Protein AF-A0A7S3L8F3-F1 (afdb_monomer)

Organism: NCBI:txid265554

Radius of gyration: 17.55 Å; Cα contacts (8 Å, |Δi|>4): 399; chains: 1; bounding box: 51×34×50 Å

pLDDT: mean 82.33, std 18.47, range [31.69, 98.62]

Nearest PDB structures (foldseek):
  6oi4-assembly2_B  TM=3.525E-01  e=1.839E+00  Homo sapiens
  2z59-assembly1_A  TM=3.439E-01  e=2.393E+00  Mus musculus
  6oi4-assembly1_A  TM=3.283E-01  e=1.939E+00  Homo sapiens

Sequence (181 aa):
VKLGSIHVLDQKQSSDDESSTKTTALLYWLEGRPQEGGRNVLCRYNSDATTTTNQQDVSPTDVNVRTRVHEYGGGAVTLSPNSAPLIVNFATQQLCRLVPNKEDDDGDAQTSSLMSCEPITADDNRFRFADGVLDEKTGTLYCVREDHLHPEPKHVVNEIVAVDTQTGDMTVVATGNDFYA

Mean predicted aligned error: 8.48 Å

Structure (mmCIF, N/CA/C/O backbone):
data_AF-A0A7S3L8F3-F1
#
_entry.id   AF-A0A7S3L8F3-F1
#
loop_
_atom_site.group_PDB
_atom_site.id
_atom_site.type_symbol
_atom_site.label_atom_id
_atom_site.label_alt_id
_atom_site.label_comp_id
_atom_site.label_asym_id
_atom_site.label_entity_id
_atom_site.label_seq_id
_atom_site.pdbx_PDB_ins_code
_atom_site.Cartn_x
_atom_site.Cartn_y
_atom_site.Cartn_z
_atom_site.occupancy
_atom_site.B_iso_or_equiv
_atom_site.auth_seq_id
_atom_site.auth_comp_id
_atom_site.auth_asym_id
_atom_site.auth_atom_id
_atom_site.pdbx_PDB_model_num
ATOM 1 N N . VAL A 1 1 ? -1.144 20.240 -4.804 1.00 34.50 1 VAL A N 1
ATOM 2 C CA . VAL A 1 1 ? -1.013 19.516 -3.518 1.00 34.50 1 VAL A CA 1
ATOM 3 C C . VAL A 1 1 ? -2.356 18.865 -3.242 1.00 34.50 1 VAL A C 1
ATOM 5 O O . VAL A 1 1 ? -3.307 19.588 -2.974 1.00 34.50 1 VAL A O 1
ATOM 8 N N . LYS A 1 2 ? -2.491 17.550 -3.456 1.00 31.69 2 LYS A N 1
ATOM 9 C CA . LYS A 1 2 ? -3.744 16.835 -3.176 1.00 31.69 2 LYS A CA 1
ATOM 10 C C . LYS A 1 2 ? -3.845 16.745 -1.648 1.00 31.69 2 LYS A C 1
ATOM 12 O O . LYS A 1 2 ? -3.077 16.022 -1.023 1.00 31.69 2 LYS A O 1
ATOM 17 N N . LEU A 1 3 ? -4.667 17.616 -1.064 1.00 33.56 3 LEU A N 1
ATOM 18 C CA . LEU A 1 3 ? -5.012 17.595 0.358 1.00 33.56 3 LEU A CA 1
ATOM 19 C C . LEU A 1 3 ? -5.671 16.240 0.665 1.00 33.56 3 LEU A C 1
ATOM 21 O O . LEU A 1 3 ? -6.337 15.689 -0.210 1.00 33.56 3 LEU A O 1
ATOM 25 N N . GLY A 1 4 ? -5.390 15.698 1.851 1.00 49.03 4 GLY A N 1
ATOM 26 C CA . GLY A 1 4 ? -5.571 14.294 2.229 1.00 49.03 4 GLY A CA 1
ATOM 27 C C . GLY A 1 4 ? -6.868 13.628 1.761 1.00 49.03 4 GLY A C 1
ATOM 28 O O . GLY A 1 4 ? -7.930 14.240 1.684 1.00 49.03 4 GLY A O 1
ATOM 29 N N . SER A 1 5 ? -6.776 12.335 1.451 1.00 60.88 5 SER A N 1
ATOM 30 C CA . SER A 1 5 ? -7.948 11.503 1.189 1.00 60.88 5 SER A CA 1
ATOM 31 C C . SER A 1 5 ? -8.656 11.188 2.504 1.00 60.88 5 SER A C 1
ATOM 33 O O . SER A 1 5 ? -8.023 10.661 3.419 1.00 60.88 5 SER A O 1
ATOM 35 N N . ILE A 1 6 ? -9.948 11.494 2.575 1.00 72.00 6 ILE A N 1
ATOM 36 C CA . ILE A 1 6 ? -10.843 11.102 3.665 1.00 72.00 6 ILE A CA 1
ATOM 37 C C . ILE A 1 6 ? -11.612 9.864 3.202 1.00 72.00 6 ILE A C 1
ATOM 39 O O . ILE A 1 6 ? -12.194 9.875 2.118 1.00 72.00 6 ILE A O 1
ATOM 43 N N . HIS A 1 7 ? -11.626 8.819 4.023 1.00 72.62 7 HIS A N 1
ATOM 44 C CA . HIS A 1 7 ? -12.303 7.555 3.743 1.00 72.62 7 HIS A CA 1
ATOM 45 C C . HIS A 1 7 ? -13.280 7.231 4.866 1.00 72.62 7 HIS A C 1
ATOM 47 O O . HIS A 1 7 ? -12.897 7.224 6.034 1.00 72.62 7 HIS A O 1
ATOM 53 N N . VAL A 1 8 ? -14.533 6.952 4.515 1.00 73.12 8 VAL A N 1
ATOM 54 C CA . VAL A 1 8 ? -15.581 6.548 5.460 1.00 73.12 8 VAL A CA 1
ATOM 55 C C . VAL A 1 8 ? -15.848 5.061 5.259 1.00 73.12 8 VAL A C 1
ATOM 57 O O . VAL A 1 8 ? -16.177 4.645 4.149 1.00 73.12 8 VAL A O 1
ATOM 60 N N . LEU A 1 9 ? -15.715 4.272 6.322 1.00 69.88 9 LEU A N 1
ATOM 61 C CA . LEU A 1 9 ? -16.080 2.859 6.355 1.00 69.88 9 LEU A CA 1
ATOM 62 C C . LEU A 1 9 ? -17.298 2.681 7.263 1.00 69.88 9 LEU A C 1
ATOM 64 O O . LEU A 1 9 ? -17.297 3.123 8.413 1.00 69.88 9 LEU A O 1
ATOM 68 N N . ASP A 1 10 ? -18.324 2.018 6.742 1.00 63.53 10 ASP A N 1
ATOM 69 C CA . ASP A 1 10 ? -19.495 1.599 7.509 1.00 63.53 10 ASP A CA 1
ATOM 70 C C . ASP A 1 10 ? -19.287 0.144 7.948 1.00 63.53 10 ASP A C 1
ATOM 72 O O . ASP A 1 10 ? -19.190 -0.754 7.105 1.00 63.53 10 ASP A O 1
ATOM 76 N N . GLN A 1 11 ? -19.167 -0.085 9.258 1.00 55.00 11 GLN A N 1
ATOM 77 C CA . GLN A 1 11 ? -19.171 -1.427 9.827 1.00 55.00 11 GLN A CA 1
ATOM 78 C C . GLN A 1 11 ? -20.554 -1.732 10.405 1.00 55.00 11 GLN A C 1
ATOM 80 O O . GLN A 1 11 ? -21.009 -1.106 11.365 1.00 55.00 11 GLN A O 1
ATOM 85 N N . LYS A 1 12 ? -21.210 -2.758 9.854 1.00 48.66 12 LYS A N 1
ATOM 86 C CA . LYS A 1 12 ? -22.416 -3.336 10.453 1.00 48.66 12 LYS A CA 1
ATOM 87 C C . LYS A 1 12 ? -22.010 -4.357 11.509 1.00 48.66 12 LYS A C 1
ATOM 89 O O . LYS A 1 12 ? -21.585 -5.454 11.161 1.00 48.66 12 LYS A O 1
ATOM 94 N N . GLN A 1 13 ? -22.195 -4.029 12.782 1.00 47.97 13 GLN A N 1
ATOM 95 C CA . GLN A 1 13 ? -22.243 -5.039 13.838 1.00 47.97 13 GLN A CA 1
ATOM 96 C C . GLN A 1 13 ? -23.691 -5.525 13.991 1.00 47.97 13 GLN A C 1
ATOM 98 O O . GLN A 1 13 ? -24.601 -4.716 14.172 1.00 47.97 13 GLN A O 1
ATOM 103 N N . SER A 1 14 ? -23.930 -6.838 13.894 1.00 41.59 14 SER A N 1
ATOM 104 C CA . SER A 1 14 ? -25.222 -7.410 14.287 1.00 41.59 14 SER A CA 1
ATOM 105 C C . SER A 1 14 ? -25.221 -7.640 15.796 1.00 41.59 14 SER A C 1
ATOM 107 O O . SER A 1 14 ? -24.448 -8.461 16.287 1.00 41.59 14 SER A O 1
ATOM 109 N N . SER A 1 15 ? -26.076 -6.933 16.529 1.00 45.53 15 SER A N 1
ATOM 110 C CA . SER A 1 15 ? -26.440 -7.309 17.895 1.00 45.53 15 SER A CA 1
ATOM 111 C C . SER A 1 15 ? -27.571 -8.339 17.868 1.00 45.53 15 SER A C 1
ATOM 113 O O . SER A 1 15 ? -28.463 -8.233 17.030 1.00 45.53 15 SER A O 1
ATOM 115 N N . ASP A 1 16 ? -27.589 -9.266 18.831 1.00 48.78 16 ASP A N 1
ATOM 116 C CA . ASP A 1 16 ? -28.680 -10.241 19.050 1.00 48.78 16 ASP A CA 1
ATOM 117 C C . ASP A 1 16 ? -30.021 -9.591 19.477 1.00 48.78 16 ASP A C 1
ATOM 119 O O . ASP A 1 16 ? -31.001 -10.283 19.747 1.00 48.78 16 ASP A O 1
ATOM 123 N N . ASP A 1 17 ? -30.077 -8.258 19.539 1.00 50.97 17 ASP A N 1
ATOM 124 C CA . ASP A 1 17 ? -31.264 -7.464 19.853 1.00 50.97 17 ASP A CA 1
ATOM 125 C C . ASP A 1 17 ? -31.810 -6.816 18.567 1.00 50.97 17 ASP A C 1
ATOM 127 O O . ASP A 1 17 ? -31.212 -5.896 18.000 1.00 50.97 17 ASP A O 1
ATOM 131 N N . GLU A 1 18 ? -32.942 -7.329 18.079 1.00 49.53 18 GLU A N 1
ATOM 132 C CA . GLU A 1 18 ? -33.535 -7.072 16.753 1.00 49.53 18 GLU A CA 1
ATOM 133 C C . GLU A 1 18 ? -34.091 -5.637 16.556 1.00 49.53 18 GLU A C 1
ATOM 135 O O . GLU A 1 18 ? -34.752 -5.355 15.557 1.00 49.53 18 GLU A O 1
ATOM 140 N N . SER A 1 19 ? -33.823 -4.698 17.475 1.00 49.25 19 SER A N 1
ATOM 141 C CA . SER A 1 19 ? -34.380 -3.332 17.454 1.00 49.25 19 SER A CA 1
ATOM 142 C C . SER A 1 19 ? -33.353 -2.191 17.320 1.00 49.25 19 SER A C 1
ATOM 144 O O . SER A 1 19 ? -33.755 -1.025 17.316 1.00 49.25 19 SER A O 1
ATOM 146 N N . SER A 1 20 ? -32.049 -2.453 17.188 1.00 44.44 20 SER A N 1
ATOM 147 C CA . SER A 1 20 ? -31.052 -1.374 17.065 1.00 44.44 20 SER A CA 1
ATOM 148 C C . SER A 1 20 ? -29.815 -1.814 16.278 1.00 44.44 20 SER A C 1
ATOM 150 O O . SER A 1 20 ? -28.825 -2.254 16.856 1.00 44.44 20 SER A O 1
ATOM 152 N N . THR A 1 21 ? -29.814 -1.638 14.954 1.00 45.31 21 THR A N 1
ATOM 153 C CA . THR A 1 21 ? -28.567 -1.712 14.175 1.00 45.31 21 THR A CA 1
ATOM 154 C C . THR A 1 21 ? -27.749 -0.460 14.481 1.00 45.31 21 THR A C 1
ATOM 156 O O . THR A 1 21 ? -28.044 0.621 13.971 1.00 45.31 21 THR A O 1
ATOM 159 N N . LYS A 1 22 ? -26.747 -0.573 15.355 1.00 51.09 22 LYS A N 1
ATOM 160 C CA . LYS A 1 22 ? -25.806 0.520 15.592 1.00 51.09 22 LYS A CA 1
ATOM 161 C C . LYS A 1 22 ? -24.741 0.459 14.496 1.00 51.09 22 LYS A C 1
ATOM 163 O O . LYS A 1 22 ? -23.934 -0.462 14.458 1.00 51.09 22 LYS A O 1
ATOM 168 N N . THR A 1 23 ? -24.795 1.398 13.559 1.00 52.41 23 THR A N 1
ATOM 169 C CA . THR A 1 23 ? -23.733 1.587 12.566 1.00 52.41 23 THR A CA 1
ATOM 170 C C . THR A 1 23 ? -22.579 2.319 13.239 1.00 52.41 23 THR A C 1
ATOM 172 O O . THR A 1 23 ? -22.712 3.495 13.580 1.00 52.41 23 THR A O 1
ATOM 175 N N . THR A 1 24 ? -21.451 1.634 13.416 1.00 62.78 24 THR A N 1
ATOM 176 C CA . THR A 1 24 ? -20.196 2.276 13.812 1.00 62.78 24 THR A CA 1
ATOM 177 C C . THR A 1 24 ? -19.528 2.807 12.549 1.00 62.78 24 THR A C 1
ATOM 179 O O . THR A 1 24 ? -19.126 2.037 11.675 1.00 62.78 24 THR A O 1
ATOM 182 N N . ALA A 1 25 ? -19.427 4.131 12.428 1.00 70.00 25 ALA A N 1
ATOM 183 C CA . ALA A 1 25 ? -18.732 4.764 11.316 1.00 70.00 25 ALA A CA 1
ATOM 184 C C . ALA A 1 25 ? -17.262 4.981 11.696 1.00 70.00 25 ALA A C 1
ATOM 186 O O . ALA A 1 25 ? -16.950 5.752 12.609 1.00 70.00 25 ALA A O 1
ATOM 187 N N . LEU A 1 26 ? -16.354 4.317 10.979 1.00 81.69 26 LEU A N 1
ATOM 188 C CA . LEU A 1 26 ? -14.920 4.564 11.090 1.00 81.69 26 LEU A CA 1
ATOM 189 C C . LEU A 1 26 ? -14.488 5.511 9.976 1.00 81.69 26 LEU A C 1
ATOM 191 O O . LEU A 1 26 ? -14.711 5.255 8.793 1.00 81.69 26 LEU A O 1
ATOM 195 N N . LEU A 1 2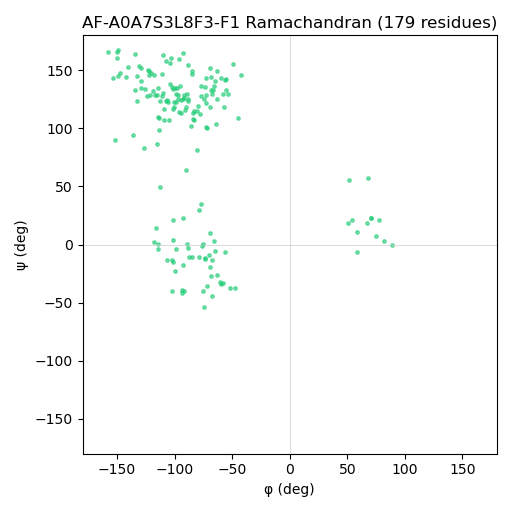7 ? -13.848 6.608 10.362 1.00 88.00 27 LEU A N 1
ATOM 196 C CA . LEU A 1 27 ? -13.302 7.585 9.432 1.00 88.00 27 LEU A CA 1
ATOM 197 C C . LEU A 1 27 ? -11.781 7.522 9.461 1.00 88.00 27 LEU A C 1
ATOM 199 O O . LEU A 1 27 ? -11.193 7.606 10.532 1.00 88.00 27 LEU A O 1
ATOM 203 N N . TYR A 1 28 ? -11.149 7.439 8.296 1.00 90.75 28 TYR A N 1
ATOM 204 C CA . TYR A 1 28 ? -9.696 7.452 8.155 1.00 90.75 28 TYR A CA 1
ATOM 205 C C . TYR A 1 28 ? -9.240 8.599 7.259 1.00 90.75 28 TYR A C 1
ATOM 207 O O . TYR A 1 28 ? -9.909 8.944 6.282 1.00 90.75 28 TYR A O 1
ATOM 215 N N . TRP A 1 29 ? -8.078 9.173 7.558 1.00 92.69 29 TRP A N 1
ATOM 216 C CA . TRP A 1 29 ? -7.430 10.159 6.693 1.00 92.69 29 TRP A CA 1
ATOM 217 C C . TRP A 1 29 ? -5.913 10.109 6.821 1.00 92.69 29 TRP A C 1
ATOM 219 O O . TRP A 1 29 ? -5.370 9.608 7.804 1.00 92.69 29 TRP A O 1
ATOM 229 N N . LEU A 1 30 ? -5.234 10.650 5.810 1.00 93.38 30 LEU A N 1
ATOM 230 C CA . LEU A 1 30 ? -3.807 10.938 5.888 1.00 93.38 30 LEU A CA 1
ATOM 231 C C . LEU A 1 30 ? -3.584 12.372 6.358 1.00 93.38 30 LEU A C 1
ATOM 233 O O . LEU A 1 30 ? -4.071 13.316 5.732 1.00 93.38 30 LEU A O 1
ATOM 237 N N . GLU A 1 31 ? -2.803 12.528 7.420 1.00 93.81 31 GLU A N 1
ATOM 238 C CA . GLU A 1 31 ? -2.391 13.822 7.955 1.00 93.81 31 GLU A CA 1
ATOM 239 C C . GLU A 1 31 ? -0.878 14.000 7.817 1.00 93.81 31 GLU A C 1
ATOM 241 O O . GLU A 1 31 ? -0.093 13.138 8.212 1.00 93.81 31 GLU A O 1
ATOM 246 N N . GLY A 1 32 ? -0.451 15.121 7.235 1.00 93.00 32 GLY A N 1
ATOM 247 C CA . GLY A 1 32 ? 0.966 15.463 7.160 1.00 93.00 32 GLY A CA 1
ATOM 248 C C . GLY A 1 32 ? 1.468 15.998 8.500 1.00 93.00 32 GLY A C 1
ATOM 249 O O . GLY A 1 32 ? 0.828 16.858 9.105 1.00 93.00 32 GLY A O 1
ATOM 250 N N . ARG A 1 33 ? 2.650 15.554 8.933 1.00 94.00 33 ARG A N 1
ATOM 251 C CA . ARG A 1 33 ? 3.327 16.000 10.158 1.00 94.00 33 ARG A CA 1
ATOM 252 C C . ARG A 1 33 ? 4.640 16.722 9.812 1.00 94.00 33 ARG A C 1
ATOM 254 O O . ARG A 1 33 ? 5.704 16.099 9.800 1.00 94.00 33 ARG A O 1
ATOM 261 N N . PRO A 1 34 ? 4.623 18.045 9.540 1.00 92.94 34 PRO A N 1
ATOM 262 C CA . PRO A 1 34 ? 5.838 18.796 9.199 1.00 92.94 34 PRO A CA 1
ATOM 263 C C . PRO A 1 34 ? 6.929 18.730 10.274 1.00 92.94 34 PRO A C 1
ATOM 265 O O . PRO A 1 34 ? 8.112 18.719 9.948 1.00 92.94 34 PRO A O 1
ATOM 268 N N . GLN A 1 35 ? 6.532 18.661 11.547 1.00 93.00 35 GLN A N 1
ATOM 269 C CA . GLN A 1 35 ? 7.451 18.596 12.689 1.00 93.00 35 GLN A CA 1
ATOM 270 C C . GLN A 1 35 ? 8.044 17.194 12.911 1.00 93.00 35 GLN A C 1
ATOM 272 O O . GLN A 1 35 ? 9.011 17.056 13.651 1.00 93.00 35 GLN A O 1
ATOM 277 N N . GLU A 1 36 ? 7.525 16.169 12.231 1.00 91.62 36 GLU A N 1
ATOM 278 C CA . GLU A 1 36 ? 7.970 14.773 12.335 1.00 91.62 36 GLU A CA 1
ATOM 279 C C . GLU A 1 36 ? 8.627 14.327 11.021 1.00 91.62 36 GLU A C 1
ATOM 281 O O . GLU A 1 36 ? 8.258 13.328 10.404 1.00 91.62 36 GLU A O 1
ATOM 286 N N . GLY A 1 37 ? 9.559 15.140 10.517 1.00 91.62 37 GLY A N 1
ATOM 287 C CA . GLY A 1 37 ? 10.272 14.852 9.268 1.00 91.62 37 GLY A CA 1
ATOM 288 C C . GLY A 1 37 ? 9.393 14.902 8.011 1.00 91.62 37 GLY A C 1
ATOM 289 O O . GLY A 1 37 ? 9.769 14.348 6.980 1.00 91.62 37 GLY A O 1
ATOM 290 N N . GLY A 1 38 ? 8.223 15.547 8.081 1.00 91.31 38 GLY A N 1
ATOM 291 C CA . GLY A 1 38 ? 7.287 15.645 6.959 1.00 91.31 38 GLY A CA 1
ATOM 292 C C . GLY A 1 38 ? 6.587 14.328 6.622 1.00 91.31 38 GLY A C 1
ATOM 293 O O . GLY A 1 38 ? 6.155 14.153 5.480 1.00 91.31 38 GLY A O 1
ATOM 294 N N . ARG A 1 39 ? 6.503 13.390 7.576 1.00 94.38 39 ARG A N 1
ATOM 295 C CA . ARG A 1 39 ? 5.811 12.116 7.364 1.00 94.38 39 ARG A CA 1
ATOM 296 C C . ARG A 1 39 ? 4.300 12.300 7.249 1.00 94.38 39 ARG A C 1
ATOM 298 O O . ARG A 1 39 ? 3.733 13.220 7.834 1.00 94.38 39 ARG A O 1
ATOM 305 N N . ASN A 1 40 ? 3.660 11.394 6.524 1.00 94.62 40 ASN A N 1
ATOM 306 C CA . ASN A 1 40 ? 2.213 11.243 6.523 1.00 94.62 40 ASN A CA 1
ATOM 307 C C . ASN A 1 40 ? 1.813 10.156 7.521 1.00 94.62 40 ASN A C 1
ATOM 309 O O . ASN A 1 40 ? 2.427 9.089 7.556 1.00 94.62 40 ASN A O 1
ATOM 313 N N . VAL A 1 41 ? 0.766 10.429 8.289 1.00 94.44 41 VAL A N 1
ATOM 314 C CA . VAL A 1 41 ? 0.224 9.544 9.322 1.00 94.44 41 VAL A CA 1
ATOM 315 C C . VAL A 1 41 ? -1.168 9.113 8.911 1.00 94.44 41 VAL A C 1
ATOM 317 O O . VAL A 1 41 ? -1.961 9.948 8.477 1.00 94.44 41 VAL A O 1
ATOM 320 N N . LEU A 1 42 ? -1.466 7.821 9.039 1.00 94.62 42 LEU A N 1
ATOM 321 C CA . LEU A 1 42 ? -2.840 7.349 8.943 1.00 94.62 42 LEU A CA 1
ATOM 322 C C . LEU A 1 42 ? -3.518 7.590 10.286 1.00 94.62 42 LEU A C 1
ATOM 324 O O . LEU A 1 42 ? -3.139 6.985 11.286 1.00 94.62 42 LEU A O 1
ATOM 328 N N . CYS A 1 43 ? -4.515 8.460 10.294 1.00 92.94 43 CYS A N 1
ATOM 329 C CA . CYS A 1 43 ? -5.334 8.759 11.456 1.00 92.94 43 CYS A CA 1
ATOM 330 C C . CYS A 1 43 ? -6.702 8.087 11.317 1.00 92.94 43 CYS A C 1
ATOM 332 O O . CYS A 1 43 ? -7.162 7.806 10.205 1.00 92.94 43 CYS A O 1
ATOM 334 N N . ARG A 1 44 ? -7.357 7.857 12.453 1.00 90.44 44 ARG A N 1
ATOM 335 C CA . ARG A 1 44 ? -8.704 7.299 12.553 1.00 90.44 44 ARG A CA 1
ATOM 336 C C . ARG A 1 44 ? -9.548 8.123 13.509 1.00 90.44 44 ARG A C 1
ATOM 338 O O . ARG A 1 44 ? -9.059 8.602 14.529 1.00 90.44 44 ARG A O 1
ATOM 345 N N . TYR A 1 45 ? -10.831 8.229 13.195 1.00 86.81 45 TYR A N 1
ATOM 346 C CA . TYR A 1 45 ? -11.864 8.714 14.089 1.00 86.81 45 TYR A CA 1
ATOM 347 C C . TYR A 1 45 ? -12.929 7.634 14.271 1.00 86.81 45 TYR A C 1
ATOM 349 O O . TYR A 1 45 ? -13.444 7.099 13.286 1.00 86.81 45 TYR A O 1
ATOM 357 N N . ASN A 1 46 ? -13.245 7.321 15.527 1.00 81.12 46 ASN A N 1
ATOM 358 C CA . ASN A 1 46 ? -14.304 6.385 15.895 1.00 81.12 46 ASN A CA 1
ATOM 359 C C . ASN A 1 46 ? -15.479 7.157 16.514 1.00 81.12 46 ASN A C 1
ATOM 361 O O . ASN A 1 46 ? -15.331 7.777 17.568 1.00 81.12 46 ASN A O 1
ATOM 365 N N . SER A 1 47 ? -16.647 7.121 15.865 1.00 74.50 47 SER A N 1
ATOM 366 C CA . SER A 1 47 ? -17.845 7.830 16.332 1.00 74.50 47 SER A CA 1
ATOM 367 C C . SER A 1 47 ? -18.450 7.258 17.617 1.00 74.50 47 SER A C 1
ATOM 369 O O . SER A 1 47 ? -19.217 7.955 18.276 1.00 74.50 47 SER A O 1
ATOM 371 N N . ASP A 1 48 ? -18.120 6.013 17.966 1.00 69.50 48 ASP A N 1
ATOM 372 C CA . ASP A 1 48 ? -18.664 5.303 19.128 1.00 69.50 48 ASP A CA 1
ATOM 373 C C . ASP A 1 48 ? -17.746 5.317 20.355 1.00 69.50 48 ASP A C 1
ATOM 375 O O . ASP A 1 48 ? -18.142 4.828 21.415 1.00 69.50 48 ASP A O 1
ATOM 379 N N . ALA A 1 49 ? -16.538 5.880 20.244 1.00 67.38 49 ALA A N 1
ATOM 380 C CA . ALA A 1 49 ? -15.635 5.989 21.381 1.00 67.38 49 ALA A CA 1
ATOM 381 C C . ALA A 1 49 ? -16.257 6.880 22.475 1.00 67.38 49 ALA A C 1
ATOM 383 O O . ALA A 1 49 ? -16.664 8.016 22.235 1.00 67.38 49 ALA A O 1
ATOM 384 N N . THR A 1 50 ? -16.355 6.340 23.692 1.00 61.06 50 THR A N 1
ATOM 385 C CA . THR A 1 50 ? -16.923 7.026 24.866 1.00 61.06 50 THR A CA 1
ATOM 386 C C . THR A 1 50 ? -15.875 7.812 25.660 1.00 61.06 50 THR A C 1
ATOM 388 O O . THR A 1 50 ? -16.192 8.391 26.699 1.00 61.06 50 THR A O 1
ATOM 391 N N . THR A 1 51 ? -14.616 7.796 25.214 1.00 55.81 51 THR A N 1
ATOM 392 C CA . THR A 1 51 ? -13.480 8.481 25.842 1.00 55.81 51 THR A CA 1
ATOM 393 C C . THR A 1 51 ? -13.227 9.844 25.187 1.00 55.81 51 THR A C 1
ATOM 395 O O . THR A 1 51 ? -13.663 10.117 24.077 1.00 55.81 51 THR A O 1
ATOM 398 N N . THR A 1 52 ? -12.535 10.743 25.889 1.00 52.12 52 THR A N 1
ATOM 399 C CA . THR A 1 52 ? -12.418 12.180 25.556 1.00 52.12 52 THR A CA 1
ATOM 400 C C . THR A 1 52 ? -11.690 12.497 24.232 1.00 52.12 52 THR A C 1
ATOM 402 O O . THR A 1 52 ? -11.666 13.654 23.815 1.00 52.12 52 THR A O 1
ATOM 405 N N . THR A 1 53 ? -11.125 11.506 23.536 1.00 62.84 53 THR A N 1
ATOM 406 C CA . THR A 1 53 ? -10.436 11.684 22.247 1.00 62.84 53 THR A CA 1
ATOM 407 C C . THR A 1 53 ? -10.837 10.596 21.252 1.00 62.84 53 THR A C 1
ATOM 409 O O . THR A 1 53 ? -10.239 9.528 21.190 1.00 62.84 53 THR A O 1
ATOM 412 N N . ASN A 1 54 ? -11.832 10.908 20.420 1.00 75.75 54 ASN A N 1
ATOM 413 C CA . ASN A 1 54 ? -12.316 10.029 19.347 1.00 75.75 54 ASN A CA 1
ATOM 414 C C . ASN A 1 54 ? -11.354 9.937 18.149 1.00 75.75 54 ASN A C 1
ATOM 416 O O . ASN A 1 54 ? -11.559 9.096 17.281 1.00 75.75 54 ASN A O 1
ATOM 420 N N . GLN A 1 55 ? -10.336 10.805 18.086 1.00 85.75 55 GLN A N 1
ATOM 421 C CA . GLN A 1 55 ? -9.292 10.844 17.057 1.00 85.75 55 GLN A CA 1
ATOM 422 C C . GLN A 1 55 ? -8.000 10.202 17.572 1.00 85.75 55 GLN A C 1
ATOM 424 O O . GLN A 1 55 ? -7.537 10.544 18.661 1.00 85.75 55 GLN A O 1
ATOM 429 N N . GLN A 1 56 ? -7.392 9.338 16.760 1.00 88.00 56 GLN A N 1
ATOM 430 C CA . GLN A 1 56 ? -6.152 8.626 17.079 1.00 88.00 56 GLN A CA 1
ATOM 431 C C . GLN A 1 56 ? -5.253 8.495 15.840 1.00 88.00 56 GLN A C 1
ATOM 433 O O . GLN A 1 56 ? -5.744 8.297 14.726 1.00 88.00 56 GLN A O 1
ATOM 438 N N . ASP A 1 57 ? -3.938 8.575 16.035 1.00 91.25 57 ASP A N 1
ATOM 439 C CA . ASP A 1 57 ? -2.945 8.167 15.034 1.00 91.25 57 ASP A CA 1
ATOM 440 C C . ASP A 1 57 ? -2.859 6.644 15.033 1.00 91.25 57 ASP A C 1
ATOM 442 O O . ASP A 1 57 ? -2.664 6.090 16.099 1.00 91.25 57 ASP A O 1
ATOM 446 N N . VAL A 1 58 ? -2.980 5.987 13.877 1.00 91.88 58 VAL A N 1
ATOM 447 C CA . VAL A 1 58 ? -3.026 4.516 13.753 1.00 91.88 58 VAL A CA 1
ATOM 448 C C . VAL A 1 58 ? -1.701 3.931 13.272 1.00 91.88 58 VAL A C 1
ATOM 450 O O . VAL A 1 58 ? -1.281 2.871 13.727 1.00 91.88 58 VAL A O 1
ATOM 453 N N . SER A 1 59 ? -1.036 4.592 12.323 1.00 94.06 59 SER A N 1
ATOM 454 C CA . SER A 1 59 ? 0.260 4.126 11.815 1.00 94.06 59 SER A CA 1
ATOM 455 C C . SER A 1 59 ? 1.381 4.349 12.843 1.00 94.06 59 SER A C 1
ATOM 457 O O . SER A 1 59 ? 1.390 5.423 13.454 1.00 94.06 59 SER A O 1
ATOM 459 N N . PRO A 1 60 ? 2.366 3.433 12.959 1.00 93.69 60 PRO A N 1
ATOM 460 C CA . PRO A 1 60 ? 3.531 3.609 13.828 1.00 93.69 60 PRO A CA 1
ATOM 461 C C . PRO A 1 60 ? 4.243 4.958 13.659 1.00 93.69 60 PRO A C 1
ATOM 463 O O . PRO A 1 60 ? 4.197 5.587 12.597 1.00 93.69 60 PRO A O 1
ATOM 466 N N . THR A 1 61 ? 4.952 5.401 14.697 1.00 91.69 61 THR A N 1
ATOM 467 C CA . THR A 1 61 ? 5.679 6.683 14.702 1.00 91.69 61 THR A CA 1
ATOM 468 C C . THR A 1 61 ? 6.878 6.708 13.752 1.00 91.69 61 THR A C 1
ATOM 470 O O . THR A 1 61 ? 7.229 7.770 13.243 1.00 91.69 61 THR A O 1
ATOM 473 N N . ASP A 1 62 ? 7.475 5.553 13.468 1.00 91.94 62 ASP A N 1
ATOM 474 C CA . ASP A 1 62 ? 8.584 5.367 12.529 1.00 91.94 62 ASP A CA 1
ATOM 475 C C . ASP A 1 62 ? 8.124 5.114 11.081 1.00 91.94 62 ASP A C 1
ATOM 477 O O . ASP A 1 62 ? 8.945 5.062 10.162 1.00 91.94 62 ASP A O 1
ATOM 481 N N . VAL A 1 63 ? 6.811 5.024 10.846 1.00 96.12 63 VAL A N 1
ATOM 482 C CA . VAL A 1 63 ? 6.229 4.813 9.519 1.00 96.12 63 VAL A CA 1
ATOM 483 C C . VAL A 1 63 ? 5.774 6.134 8.904 1.00 96.12 63 VAL A C 1
ATOM 485 O O . VAL A 1 63 ? 5.110 6.966 9.528 1.00 96.12 63 VAL A O 1
ATOM 488 N N . ASN A 1 64 ? 6.116 6.309 7.627 1.00 96.00 64 ASN A N 1
ATOM 489 C CA . ASN A 1 64 ? 5.647 7.404 6.786 1.00 96.00 64 ASN A CA 1
ATOM 490 C C . ASN A 1 64 ? 4.749 6.838 5.681 1.00 96.00 64 ASN A C 1
ATOM 492 O O . ASN A 1 64 ? 5.241 6.187 4.761 1.00 96.00 64 ASN A O 1
ATOM 496 N N . VAL A 1 65 ? 3.442 7.084 5.767 1.00 96.31 65 VAL A N 1
ATOM 497 C CA . VAL A 1 65 ? 2.435 6.512 4.863 1.00 96.31 65 VAL A CA 1
ATOM 498 C C . VAL A 1 65 ? 2.386 7.293 3.547 1.00 96.31 65 VAL A C 1
ATOM 500 O O . VAL A 1 65 ? 1.569 8.198 3.342 1.00 96.31 65 VAL A O 1
ATOM 503 N N . ARG A 1 66 ? 3.322 6.985 2.648 1.00 94.75 66 ARG A N 1
ATOM 504 C CA . ARG A 1 66 ? 3.482 7.669 1.361 1.00 94.75 66 ARG A CA 1
ATOM 505 C C . ARG A 1 66 ? 4.136 6.747 0.337 1.00 94.75 66 ARG A C 1
ATOM 507 O O . ARG A 1 66 ? 5.074 6.021 0.644 1.00 94.75 66 ARG A O 1
ATOM 514 N N . THR A 1 67 ? 3.700 6.857 -0.911 1.00 93.75 67 THR A N 1
ATOM 515 C CA . THR A 1 67 ? 4.280 6.136 -2.050 1.00 93.75 67 THR A CA 1
ATOM 516 C C . THR A 1 67 ? 5.077 7.069 -2.963 1.00 93.75 67 THR A C 1
ATOM 518 O O . THR A 1 67 ? 4.881 8.287 -2.938 1.00 93.75 67 THR A O 1
ATOM 521 N N . ARG A 1 68 ? 6.001 6.502 -3.743 1.00 92.25 68 ARG A N 1
ATOM 522 C CA . ARG A 1 68 ? 6.774 7.186 -4.792 1.00 92.25 68 ARG A CA 1
ATOM 523 C C . ARG A 1 68 ? 6.259 6.910 -6.204 1.00 92.25 68 ARG A C 1
ATOM 525 O O . ARG A 1 68 ? 6.893 7.386 -7.141 1.00 92.25 68 ARG A O 1
ATOM 532 N N . VAL A 1 69 ? 5.160 6.168 -6.366 1.00 88.31 69 VAL A N 1
ATOM 533 C CA . VAL A 1 69 ? 4.544 5.971 -7.690 1.00 88.31 69 VAL A CA 1
ATOM 534 C C . VAL A 1 69 ? 4.278 7.333 -8.341 1.00 88.31 69 VAL A C 1
ATOM 536 O O . VAL A 1 69 ? 3.751 8.250 -7.697 1.00 88.31 69 VAL A O 1
ATOM 539 N N . HIS A 1 70 ? 4.738 7.467 -9.587 1.00 77.69 70 HIS A N 1
ATOM 540 C CA . HIS A 1 70 ? 4.749 8.677 -10.418 1.00 77.69 70 HIS A CA 1
ATOM 541 C C . HIS A 1 70 ? 5.349 9.923 -9.758 1.00 77.69 70 HIS A C 1
ATOM 543 O O . HIS A 1 70 ? 5.071 11.033 -10.190 1.00 77.69 70 HIS A O 1
ATOM 549 N N . GLU A 1 71 ? 6.137 9.777 -8.691 1.00 71.31 71 GLU A N 1
ATOM 550 C CA . GLU A 1 71 ? 6.774 10.859 -7.917 1.00 71.31 71 GLU A CA 1
ATOM 551 C C . GLU A 1 71 ? 5.821 11.903 -7.288 1.00 71.31 71 GLU A C 1
ATOM 553 O O . GLU A 1 71 ? 6.247 12.720 -6.469 1.00 71.31 71 GLU A O 1
ATOM 558 N N . TYR A 1 72 ? 4.520 11.843 -7.584 1.00 62.88 72 TYR A N 1
ATOM 559 C CA . TYR A 1 72 ? 3.492 12.737 -7.046 1.00 62.88 72 TYR A CA 1
ATOM 560 C C . TYR A 1 72 ? 2.815 12.190 -5.779 1.00 62.88 72 TYR A C 1
ATOM 562 O O . TYR A 1 72 ? 2.228 12.968 -5.024 1.00 62.88 72 TYR A O 1
ATOM 570 N N . GLY A 1 73 ? 2.937 10.883 -5.505 1.00 62.75 73 GLY A N 1
ATOM 571 C CA . GLY A 1 73 ? 2.674 10.291 -4.189 1.00 62.75 73 GLY A CA 1
ATOM 572 C C . GLY A 1 73 ? 1.214 10.298 -3.720 1.00 62.75 73 GLY A C 1
ATOM 573 O O . GLY A 1 73 ? 0.917 10.801 -2.635 1.00 62.75 73 GLY A O 1
ATOM 574 N N . GLY A 1 74 ? 0.308 9.702 -4.501 1.00 76.56 74 GLY A N 1
ATOM 575 C CA . GLY A 1 74 ? -1.085 9.420 -4.118 1.00 76.56 74 GLY A CA 1
ATOM 576 C C . GLY A 1 74 ? -1.354 7.921 -3.935 1.00 76.56 74 GLY A C 1
ATOM 577 O O . GLY A 1 74 ? -0.556 7.105 -4.371 1.00 76.56 74 GLY A O 1
ATOM 578 N N . GLY A 1 75 ? -2.453 7.548 -3.272 1.00 89.38 75 GLY A N 1
ATOM 579 C CA . GLY A 1 75 ? -2.887 6.141 -3.239 1.00 89.38 75 GLY A CA 1
ATOM 580 C C . GLY A 1 75 ? -2.113 5.220 -2.294 1.00 89.38 75 GLY A C 1
ATOM 581 O O . GLY A 1 75 ? -2.121 4.010 -2.479 1.00 89.38 75 GLY A O 1
ATOM 582 N N . ALA A 1 76 ? -1.434 5.768 -1.284 1.00 94.12 76 ALA A N 1
ATOM 583 C CA . ALA A 1 76 ? -0.591 4.998 -0.362 1.00 94.12 76 ALA A CA 1
ATOM 584 C C . ALA A 1 76 ? -1.364 4.168 0.681 1.00 94.12 76 ALA A C 1
ATOM 586 O O . ALA A 1 76 ? -0.733 3.549 1.533 1.00 94.12 76 ALA A O 1
ATOM 587 N N . VAL A 1 77 ? -2.700 4.202 0.669 1.00 95.62 77 VAL A N 1
ATOM 588 C CA . VAL A 1 77 ? -3.559 3.520 1.644 1.00 95.62 77 VAL A CA 1
ATOM 589 C C . VAL A 1 77 ? -4.683 2.813 0.905 1.00 95.62 77 VAL A C 1
ATOM 591 O O . VAL A 1 77 ? -5.348 3.420 0.069 1.00 95.62 77 VAL A O 1
ATOM 594 N N . THR A 1 78 ? -4.917 1.553 1.258 1.00 95.56 78 THR A N 1
ATOM 595 C CA . THR A 1 78 ? -6.115 0.794 0.898 1.00 95.56 78 THR A CA 1
ATOM 596 C C . THR A 1 78 ? -6.859 0.425 2.171 1.00 95.56 78 THR A C 1
ATOM 598 O O . THR A 1 78 ? -6.278 -0.118 3.112 1.00 95.56 78 THR A O 1
ATOM 601 N N . LEU A 1 79 ? -8.149 0.733 2.199 1.00 93.56 79 LEU A N 1
ATOM 602 C CA . LEU A 1 79 ? -9.035 0.453 3.319 1.00 93.56 79 LEU A CA 1
ATOM 603 C C . LEU A 1 79 ? -10.169 -0.440 2.851 1.00 93.56 79 LEU A C 1
ATOM 605 O O . LEU A 1 79 ? -10.624 -0.331 1.713 1.00 93.56 79 LEU A O 1
ATOM 609 N N . SER A 1 80 ? -10.641 -1.289 3.752 1.00 90.31 80 SER A N 1
ATOM 610 C CA . SER A 1 80 ? -11.792 -2.141 3.509 1.00 90.31 80 SER A CA 1
ATOM 611 C C . SER A 1 80 ? -12.555 -2.366 4.816 1.00 90.31 80 SER A C 1
ATOM 613 O O . SER A 1 80 ? -11.918 -2.368 5.872 1.00 90.31 80 SER A O 1
ATOM 615 N N . PRO A 1 81 ? -13.894 -2.522 4.798 1.00 84.38 81 PRO A N 1
ATOM 616 C CA . PRO A 1 81 ? -14.690 -2.534 6.022 1.00 84.38 81 PRO A CA 1
ATOM 617 C C . PRO A 1 81 ? -14.314 -3.631 7.018 1.00 84.38 81 PRO A C 1
ATOM 619 O O . PRO A 1 81 ? -14.391 -3.387 8.215 1.00 84.38 81 PRO A O 1
ATOM 622 N N . ASN A 1 82 ? -13.896 -4.812 6.561 1.00 85.81 82 ASN A N 1
ATOM 623 C CA . ASN A 1 82 ? -13.663 -5.981 7.414 1.00 85.81 82 ASN A CA 1
ATOM 624 C C . ASN A 1 82 ? -12.194 -6.425 7.424 1.00 85.81 82 ASN A C 1
ATOM 626 O O . ASN A 1 82 ? -11.888 -7.535 7.859 1.00 85.81 82 ASN A O 1
ATOM 630 N N . SER A 1 83 ? -11.286 -5.575 6.942 1.00 89.56 83 SER A N 1
ATOM 631 C CA . SER A 1 83 ? -9.869 -5.905 6.801 1.00 89.56 83 SER A CA 1
ATOM 632 C C . SER A 1 83 ? -8.977 -4.844 7.432 1.00 89.56 83 SER A C 1
ATOM 634 O O . SER A 1 83 ? -9.316 -3.663 7.495 1.00 89.56 83 SER A O 1
ATOM 636 N N . ALA A 1 84 ? -7.797 -5.279 7.870 1.00 92.56 84 ALA A N 1
ATOM 637 C CA . ALA A 1 84 ? -6.736 -4.390 8.318 1.00 92.56 84 ALA A CA 1
ATOM 638 C C . ALA A 1 84 ? -6.373 -3.357 7.229 1.00 92.56 84 ALA A C 1
ATOM 640 O O . ALA A 1 84 ? -6.324 -3.725 6.049 1.00 92.56 84 ALA A O 1
ATOM 641 N N . PRO A 1 85 ? -6.065 -2.095 7.592 1.00 95.25 85 PRO A N 1
ATOM 642 C CA . PRO A 1 85 ? -5.522 -1.130 6.646 1.00 95.25 85 PRO A CA 1
ATOM 643 C C . PRO A 1 85 ? -4.257 -1.665 5.974 1.00 95.25 85 PRO A C 1
ATOM 645 O O . PRO A 1 85 ? -3.339 -2.146 6.646 1.00 95.25 85 PRO A O 1
ATOM 648 N N . LEU A 1 86 ? -4.194 -1.534 4.652 1.00 97.56 86 LEU A N 1
ATOM 649 C CA . LEU A 1 86 ? -2.972 -1.760 3.890 1.00 97.56 86 LEU A CA 1
ATOM 650 C C . LEU A 1 86 ? -2.366 -0.407 3.535 1.00 97.56 86 LEU A C 1
ATOM 652 O O . LEU A 1 86 ? -3.075 0.511 3.118 1.00 97.56 86 LEU A O 1
ATOM 656 N N . ILE A 1 87 ? -1.058 -0.274 3.704 1.00 97.62 87 ILE A N 1
ATOM 657 C CA . ILE A 1 87 ? -0.336 0.978 3.490 1.00 97.62 87 ILE A CA 1
ATOM 658 C C . ILE A 1 87 ? 0.944 0.755 2.688 1.00 97.62 87 ILE A C 1
ATOM 660 O O . ILE A 1 87 ? 1.450 -0.360 2.604 1.00 97.62 87 ILE A O 1
ATOM 664 N N . VAL A 1 88 ? 1.507 1.833 2.151 1.00 97.44 88 VAL A N 1
ATOM 665 C CA . VAL A 1 88 ? 2.870 1.847 1.611 1.00 97.44 88 VAL A CA 1
ATOM 666 C C . VAL A 1 88 ? 3.786 2.594 2.571 1.00 97.44 88 VAL A C 1
ATOM 668 O O . VAL A 1 88 ? 3.547 3.767 2.875 1.00 97.44 88 VAL A O 1
ATOM 671 N N . ASN A 1 89 ? 4.846 1.930 3.037 1.00 96.75 89 ASN A N 1
ATOM 672 C CA . ASN A 1 89 ? 5.875 2.575 3.848 1.00 96.75 89 ASN A CA 1
ATOM 673 C C . ASN A 1 89 ? 6.842 3.348 2.944 1.00 96.75 89 ASN A C 1
ATOM 675 O O . ASN A 1 89 ? 7.533 2.767 2.111 1.00 96.75 89 ASN A O 1
ATOM 679 N N . PHE A 1 90 ? 6.949 4.664 3.122 1.00 95.50 90 PHE A N 1
ATOM 680 C CA . PHE A 1 90 ? 7.783 5.506 2.269 1.00 95.50 90 PHE A CA 1
ATOM 681 C C . PHE A 1 90 ? 9.270 5.132 2.293 1.00 95.50 90 PHE A C 1
ATOM 683 O O . PHE A 1 90 ? 9.958 5.325 1.284 1.00 95.50 90 PHE A O 1
ATOM 690 N N . ALA A 1 91 ? 9.768 4.637 3.429 1.00 94.38 91 ALA A N 1
ATOM 691 C CA . ALA A 1 91 ? 11.177 4.303 3.599 1.00 94.38 91 ALA A CA 1
ATOM 692 C C . ALA A 1 91 ? 11.594 3.113 2.720 1.00 94.38 91 ALA A C 1
ATOM 694 O O . ALA A 1 91 ? 12.621 3.199 2.051 1.00 94.38 91 ALA A O 1
ATOM 695 N N . THR A 1 92 ? 10.766 2.065 2.677 1.00 95.50 92 THR A N 1
ATOM 696 C CA . THR A 1 92 ? 11.068 0.791 1.998 1.00 95.50 92 THR A CA 1
ATOM 697 C C . THR A 1 92 ? 10.291 0.586 0.694 1.00 95.50 92 THR A C 1
ATOM 699 O O . THR A 1 92 ? 10.618 -0.292 -0.091 1.00 95.50 92 THR A O 1
ATOM 702 N N . GLN A 1 93 ? 9.253 1.394 0.445 1.00 96.06 93 GLN A N 1
ATOM 703 C CA . GLN A 1 93 ? 8.263 1.225 -0.634 1.00 96.06 93 GLN A CA 1
ATOM 704 C C . GLN A 1 93 ? 7.488 -0.103 -0.592 1.00 96.06 93 GLN A C 1
ATOM 706 O O . GLN A 1 93 ? 6.726 -0.399 -1.513 1.00 96.06 93 GLN A O 1
ATOM 711 N N . GLN A 1 94 ? 7.610 -0.862 0.499 1.00 97.56 94 GLN A N 1
ATOM 712 C CA . GLN A 1 94 ? 6.859 -2.093 0.700 1.00 97.56 94 GLN A CA 1
ATOM 713 C C . GLN A 1 94 ? 5.375 -1.801 0.904 1.00 97.56 94 GLN A C 1
ATOM 715 O O . GLN A 1 94 ? 4.995 -0.825 1.561 1.00 97.56 94 GLN A O 1
ATOM 720 N N . LEU A 1 95 ? 4.549 -2.701 0.377 1.00 97.94 95 LEU A N 1
ATOM 721 C CA . LEU A 1 95 ? 3.175 -2.847 0.821 1.00 97.94 95 LEU A CA 1
ATOM 722 C C . LEU A 1 95 ? 3.196 -3.506 2.203 1.00 97.94 95 LEU A C 1
ATOM 724 O O . LEU A 1 95 ? 3.824 -4.551 2.380 1.00 97.94 95 LEU A O 1
ATOM 728 N N . CYS A 1 96 ? 2.501 -2.916 3.167 1.00 98.12 96 CYS A N 1
ATOM 729 C CA . CYS A 1 96 ? 2.438 -3.403 4.537 1.00 98.12 96 CYS A CA 1
ATOM 730 C C . CYS A 1 96 ? 0.993 -3.485 5.025 1.00 98.12 96 CYS A C 1
ATOM 732 O O . CYS A 1 96 ? 0.125 -2.727 4.590 1.00 98.12 96 CYS A O 1
ATOM 734 N N . ARG A 1 97 ? 0.760 -4.372 5.985 1.00 97.56 97 ARG A N 1
ATOM 735 C CA . ARG A 1 97 ? -0.476 -4.491 6.751 1.00 97.56 97 ARG A CA 1
ATOM 736 C C . ARG A 1 97 ? -0.302 -3.808 8.102 1.00 97.56 97 ARG A C 1
ATOM 738 O O . ARG A 1 97 ? 0.708 -4.030 8.766 1.00 97.56 97 ARG A O 1
ATOM 745 N N . LEU A 1 98 ? -1.280 -3.008 8.520 1.00 95.50 98 LEU A N 1
ATOM 746 C CA . LEU A 1 98 ? -1.333 -2.515 9.896 1.00 95.50 98 LEU A CA 1
ATOM 747 C C . LEU A 1 98 ? -2.127 -3.486 10.767 1.00 95.50 98 LEU A C 1
ATOM 749 O O . LEU A 1 98 ? -3.310 -3.700 10.511 1.00 95.50 98 LEU A O 1
ATOM 753 N N . VAL A 1 99 ? -1.496 -4.072 11.783 1.00 92.19 99 VAL A N 1
ATOM 754 C CA . VAL A 1 99 ? -2.160 -5.007 12.705 1.00 92.19 99 VAL A CA 1
ATOM 755 C C . VAL A 1 99 ? -2.153 -4.460 14.136 1.00 92.19 99 VAL A C 1
ATOM 757 O O . VAL A 1 99 ? -1.207 -3.769 14.516 1.00 92.19 99 VAL A O 1
ATOM 760 N N . PRO A 1 100 ? -3.193 -4.724 14.948 1.00 86.69 100 PRO A N 1
ATOM 761 C CA . PRO A 1 100 ? -3.202 -4.310 16.349 1.00 86.69 100 PRO A CA 1
ATOM 762 C C . PRO A 1 100 ? -1.986 -4.844 17.112 1.00 86.69 100 PRO A C 1
ATOM 764 O O . PRO A 1 100 ? -1.573 -5.992 16.919 1.00 86.69 100 PRO A O 1
ATOM 767 N N . ASN A 1 101 ? -1.430 -4.024 18.005 1.00 82.25 101 ASN A N 1
ATOM 768 C CA . ASN A 1 101 ? -0.359 -4.466 18.889 1.00 82.25 101 ASN A CA 1
ATOM 769 C C . ASN A 1 101 ? -0.901 -5.490 19.895 1.00 82.25 101 ASN A C 1
ATOM 771 O O . ASN A 1 101 ? -1.926 -5.271 20.533 1.00 82.25 101 ASN A O 1
ATOM 775 N N . LYS A 1 102 ? -0.187 -6.609 20.065 1.00 66.38 102 LYS A N 1
ATOM 776 C CA . LYS A 1 102 ? -0.580 -7.694 20.987 1.00 66.38 102 LYS A CA 1
ATOM 777 C C . LYS A 1 102 ? -0.510 -7.308 22.470 1.00 66.38 102 LYS A C 1
ATOM 779 O O . LYS A 1 102 ? -0.989 -8.060 23.304 1.00 66.38 102 LYS A O 1
ATOM 784 N N . GLU A 1 103 ? 0.128 -6.187 22.801 1.00 59.25 103 GLU A N 1
ATOM 785 C CA . GLU A 1 103 ? 0.321 -5.732 24.185 1.00 59.25 103 GLU A CA 1
ATOM 786 C C . GLU A 1 103 ? -0.879 -4.937 24.734 1.00 59.25 103 GLU A C 1
ATOM 788 O O . GLU A 1 103 ? -0.957 -4.734 25.940 1.00 59.25 103 GLU A O 1
ATOM 793 N N . ASP A 1 104 ? -1.842 -4.562 23.883 1.00 54.00 104 ASP A N 1
ATOM 794 C CA . ASP A 1 104 ? -3.045 -3.801 24.263 1.00 54.00 104 ASP A CA 1
ATOM 795 C C . ASP A 1 104 ? -4.256 -4.712 24.592 1.00 54.00 104 ASP A C 1
ATOM 797 O O . ASP A 1 104 ? -5.411 -4.294 24.504 1.00 54.00 104 ASP A O 1
ATOM 801 N N . ASP A 1 105 ? -4.006 -5.974 24.960 1.00 45.50 105 ASP A N 1
ATOM 802 C CA . ASP A 1 105 ? -5.000 -7.054 25.119 1.00 45.50 105 ASP A CA 1
ATOM 803 C C . ASP A 1 105 ? -5.825 -6.976 26.428 1.00 45.50 105 ASP A C 1
ATOM 805 O O . ASP A 1 105 ? -6.242 -7.992 26.981 1.00 45.50 105 ASP A O 1
ATOM 809 N N . ASP A 1 106 ? -6.135 -5.765 26.908 1.00 45.28 106 ASP A N 1
ATOM 810 C CA . ASP A 1 106 ? -7.154 -5.526 27.952 1.00 45.28 106 ASP A CA 1
ATOM 811 C C . ASP A 1 106 ? -8.593 -5.568 27.372 1.00 45.28 106 ASP A C 1
ATOM 813 O O . ASP A 1 106 ? -9.526 -4.938 27.872 1.00 45.28 106 ASP A O 1
ATOM 817 N N . GLY A 1 107 ? -8.802 -6.362 26.315 1.00 42.91 107 GLY A N 1
ATOM 818 C CA . GLY A 1 107 ? -10.124 -6.793 25.853 1.00 42.91 107 GLY A CA 1
ATOM 819 C C . GLY A 1 107 ? -10.912 -5.810 24.984 1.00 42.91 107 GLY A C 1
ATOM 820 O O . GLY A 1 107 ? -12.030 -6.142 24.595 1.00 42.91 107 GLY A O 1
ATOM 821 N N . ASP A 1 108 ? -10.355 -4.649 24.627 1.00 46.31 108 ASP A N 1
ATOM 822 C CA . ASP A 1 108 ? -10.998 -3.715 23.696 1.00 46.31 108 ASP A CA 1
ATOM 823 C C . ASP A 1 108 ? -10.059 -3.345 22.540 1.00 46.31 108 ASP A C 1
ATOM 825 O O . ASP A 1 108 ? -9.400 -2.303 22.533 1.00 46.31 108 ASP A O 1
ATOM 829 N N . ALA A 1 109 ? -10.018 -4.215 21.523 1.00 45.25 109 ALA A N 1
ATOM 830 C CA . ALA A 1 109 ? -9.226 -4.069 20.294 1.00 45.25 109 ALA A CA 1
ATOM 831 C C . ALA A 1 109 ? -9.499 -2.762 19.512 1.00 45.25 109 ALA A C 1
ATOM 833 O O . ALA A 1 109 ? -8.810 -2.462 18.536 1.00 45.25 109 ALA A O 1
ATOM 834 N N . GLN A 1 110 ? -10.490 -1.965 19.928 1.00 47.50 110 GLN A N 1
ATOM 835 C CA . GLN A 1 110 ? -10.771 -0.643 19.377 1.00 47.50 110 GLN A CA 1
ATOM 836 C C . GLN A 1 110 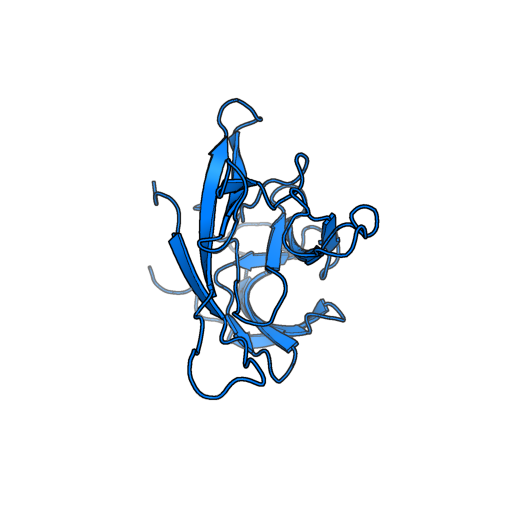? -9.977 0.495 20.042 1.00 47.50 110 GLN A C 1
ATOM 838 O O . GLN A 1 110 ? -9.970 1.600 19.495 1.00 47.50 110 GLN A O 1
ATOM 843 N N . THR A 1 111 ? -9.285 0.254 21.163 1.00 48.03 111 THR A N 1
ATOM 844 C CA . THR A 1 111 ? -8.604 1.301 21.957 1.00 48.03 111 THR A CA 1
ATOM 845 C C . THR A 1 111 ? -7.089 1.386 21.779 1.00 48.03 111 THR A C 1
ATOM 847 O O . THR A 1 111 ? -6.505 2.410 22.147 1.00 48.03 111 THR A O 1
ATOM 850 N N . SER A 1 112 ? -6.458 0.378 21.165 1.00 53.53 112 SER A N 1
ATOM 851 C CA . SER A 1 112 ? -5.041 0.442 20.788 1.00 53.53 112 SER A CA 1
ATOM 852 C C . SER A 1 112 ? -4.810 1.655 19.887 1.00 53.53 112 SER A C 1
ATOM 854 O O . SER A 1 112 ? -5.435 1.789 18.830 1.00 53.53 112 SER A O 1
ATOM 856 N N . SER A 1 113 ? -3.969 2.583 20.351 1.00 71.25 113 SER A N 1
ATOM 857 C CA . SER A 1 113 ? -3.725 3.834 19.633 1.00 71.25 113 SER A CA 1
ATOM 858 C C . SER A 1 113 ? -2.841 3.570 18.418 1.00 71.25 113 SER A C 1
ATOM 860 O O . SER A 1 113 ? -3.261 3.856 17.308 1.00 71.25 113 SER A O 1
ATOM 862 N N . LEU A 1 114 ? -1.680 2.933 18.588 1.00 81.81 114 LEU A N 1
ATOM 863 C CA . LEU A 1 114 ? -0.770 2.628 17.481 1.00 81.81 114 LEU A CA 1
ATOM 864 C C . LEU A 1 114 ? -0.844 1.148 17.102 1.00 81.81 114 LEU A C 1
ATOM 866 O O . LEU A 1 114 ? -0.834 0.284 17.969 1.00 81.81 114 LEU A O 1
ATOM 870 N N . MET A 1 115 ? -0.853 0.864 15.804 1.00 90.19 115 MET A N 1
ATOM 871 C CA . MET A 1 115 ? -0.723 -0.486 15.247 1.00 90.19 115 MET A CA 1
ATOM 872 C C . MET A 1 115 ? 0.742 -0.802 14.931 1.00 90.19 115 MET A C 1
ATOM 874 O O . MET A 1 115 ? 1.559 0.114 14.849 1.00 90.19 115 MET A O 1
ATOM 878 N N . SER A 1 116 ? 1.080 -2.072 14.706 1.00 92.75 116 SER A N 1
ATOM 879 C CA . SER A 1 116 ? 2.356 -2.471 14.104 1.00 92.75 116 SER A CA 1
ATOM 880 C C . SER A 1 116 ? 2.241 -2.514 12.578 1.00 92.75 116 SER A C 1
ATOM 882 O O . SER A 1 116 ? 1.155 -2.665 12.020 1.00 92.75 116 SER A O 1
ATOM 884 N N . CYS A 1 117 ? 3.370 -2.347 11.886 1.00 95.94 117 CYS A N 1
ATOM 885 C CA . CYS A 1 117 ? 3.451 -2.376 10.428 1.00 95.94 117 CYS A CA 1
ATOM 886 C C . CYS A 1 117 ? 4.169 -3.650 9.976 1.00 95.94 117 CYS A C 1
ATOM 888 O O . CYS A 1 117 ? 5.387 -3.755 10.103 1.00 95.94 117 CYS A O 1
ATOM 890 N N . GLU A 1 118 ? 3.422 -4.597 9.417 1.00 96.62 118 GLU A N 1
ATOM 891 C CA . GLU A 1 118 ? 3.943 -5.880 8.941 1.00 96.62 118 GLU A CA 1
ATOM 892 C C . GLU A 1 118 ? 4.106 -5.857 7.413 1.00 96.62 118 GLU A C 1
ATOM 894 O O . GLU A 1 118 ? 3.110 -5.695 6.699 1.00 96.62 118 GLU A O 1
ATOM 899 N N . PRO A 1 119 ? 5.330 -5.992 6.870 1.00 97.56 119 PRO A N 1
ATOM 900 C CA . PRO A 1 119 ? 5.531 -6.014 5.425 1.00 97.56 119 PRO A CA 1
ATOM 901 C C . PRO A 1 119 ? 4.900 -7.243 4.764 1.00 97.56 119 PRO A C 1
ATOM 903 O O . PRO A 1 119 ? 5.062 -8.363 5.240 1.00 97.56 119 PRO A O 1
ATOM 906 N N . ILE A 1 120 ? 4.227 -7.026 3.635 1.00 98.12 120 ILE A N 1
ATOM 907 C CA . ILE A 1 120 ? 3.681 -8.075 2.761 1.00 98.12 120 ILE A CA 1
ATOM 908 C C . ILE A 1 120 ? 4.683 -8.406 1.648 1.00 98.12 120 ILE A C 1
ATOM 910 O O . ILE A 1 120 ? 4.851 -9.561 1.277 1.00 98.12 120 ILE A O 1
ATOM 914 N N . THR A 1 121 ? 5.356 -7.392 1.101 1.00 97.75 121 THR A N 1
ATOM 915 C CA . THR A 1 121 ? 6.298 -7.543 -0.020 1.00 97.75 121 THR A CA 1
ATOM 916 C C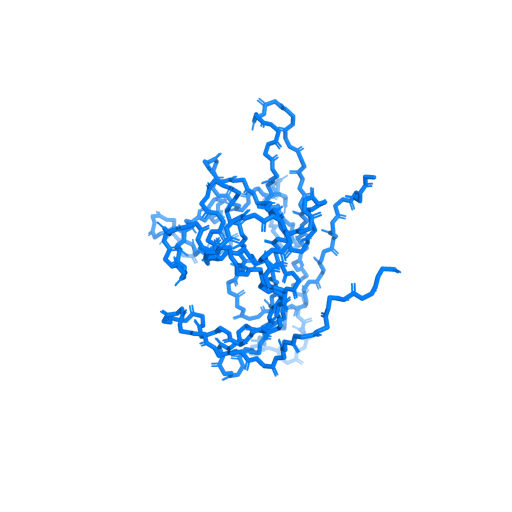 . THR A 1 121 ? 7.753 -7.476 0.443 1.00 97.75 121 THR A C 1
ATOM 918 O O . THR A 1 121 ? 8.040 -6.931 1.506 1.00 97.75 121 THR A O 1
ATOM 921 N N . ALA A 1 122 ? 8.691 -7.979 -0.362 1.00 95.06 122 ALA A N 1
ATOM 922 C CA . ALA A 1 122 ? 10.125 -7.952 -0.054 1.00 95.06 122 ALA A CA 1
ATOM 923 C C . ALA A 1 122 ? 10.704 -6.523 0.054 1.00 95.06 122 ALA A C 1
ATOM 925 O O . ALA A 1 122 ? 10.248 -5.610 -0.633 1.00 95.06 122 ALA A O 1
ATOM 926 N N . ASP A 1 123 ? 11.726 -6.348 0.900 1.00 94.62 123 ASP A N 1
ATOM 927 C CA . ASP A 1 123 ? 12.490 -5.096 1.049 1.00 94.62 123 ASP A CA 1
ATOM 928 C C . ASP A 1 123 ? 13.690 -5.075 0.088 1.00 94.62 123 ASP A C 1
ATOM 930 O O . ASP A 1 123 ? 14.850 -5.159 0.488 1.00 94.62 123 ASP A O 1
ATOM 934 N N . ASP A 1 124 ? 13.407 -5.066 -1.213 1.00 91.88 124 ASP A N 1
ATOM 935 C CA . ASP A 1 124 ? 14.424 -4.994 -2.271 1.00 91.88 124 ASP A CA 1
ATOM 936 C C . ASP A 1 124 ? 14.341 -3.694 -3.088 1.00 91.88 124 ASP A C 1
ATOM 938 O O . ASP A 1 124 ? 15.134 -3.479 -4.007 1.00 91.88 124 ASP A O 1
ATOM 942 N N . ASN A 1 125 ? 13.392 -2.813 -2.736 1.00 88.19 125 ASN A N 1
ATOM 943 C CA . ASN A 1 125 ? 13.104 -1.543 -3.404 1.00 88.19 125 ASN A CA 1
ATOM 944 C C . ASN A 1 125 ? 12.850 -1.689 -4.923 1.00 88.19 125 ASN A C 1
ATOM 946 O O . ASN A 1 125 ? 12.967 -0.717 -5.675 1.00 88.19 125 ASN A O 1
ATOM 950 N N . ARG A 1 126 ? 12.496 -2.897 -5.387 1.00 95.06 126 ARG A N 1
ATOM 951 C CA . ARG A 1 126 ? 12.164 -3.161 -6.789 1.00 95.06 126 ARG A CA 1
ATOM 952 C C . ARG A 1 126 ? 10.784 -2.635 -7.140 1.00 95.06 126 ARG A C 1
ATOM 954 O O . ARG A 1 126 ? 10.589 -2.118 -8.234 1.00 95.06 126 ARG A O 1
ATOM 961 N N . PHE A 1 127 ? 9.822 -2.795 -6.241 1.00 96.19 127 PHE A N 1
ATOM 962 C CA . PHE A 1 127 ? 8.433 -2.460 -6.518 1.00 96.19 127 PHE A CA 1
ATOM 963 C C . PHE A 1 127 ? 7.967 -1.248 -5.726 1.00 96.19 127 PHE A C 1
ATOM 965 O O . PHE A 1 127 ? 8.377 -1.026 -4.589 1.00 96.19 127 PHE A O 1
ATOM 972 N N . ARG A 1 128 ? 7.074 -0.472 -6.338 1.00 95.81 128 ARG A N 1
ATOM 973 C CA . ARG A 1 128 ? 6.334 0.610 -5.681 1.00 95.81 128 ARG A CA 1
ATOM 974 C C . ARG A 1 128 ? 4.861 0.431 -5.966 1.00 95.81 128 ARG A C 1
ATOM 976 O O . ARG A 1 128 ? 4.513 0.083 -7.089 1.00 95.81 128 ARG A O 1
ATOM 983 N N . PHE A 1 129 ? 4.018 0.696 -4.976 1.00 96.56 129 PHE A N 1
ATOM 984 C CA . PHE A 1 129 ? 2.587 0.413 -5.052 1.00 96.56 129 PHE A CA 1
ATOM 985 C C . PHE A 1 129 ? 1.747 1.670 -4.832 1.00 96.56 129 PHE A C 1
ATOM 987 O O . PHE A 1 129 ? 2.159 2.577 -4.104 1.00 96.56 129 PHE A O 1
ATOM 994 N N . ALA A 1 130 ? 0.574 1.735 -5.453 1.00 95.19 130 ALA A N 1
ATOM 995 C CA . ALA A 1 130 ? -0.408 2.795 -5.238 1.00 95.19 130 ALA A CA 1
ATOM 996 C C . ALA A 1 130 ? -1.818 2.343 -5.647 1.00 95.19 130 ALA A C 1
ATOM 998 O O . ALA A 1 130 ? -1.976 1.345 -6.347 1.00 95.19 130 ALA A O 1
ATOM 999 N N . ASP A 1 131 ? -2.825 3.112 -5.231 1.00 93.56 131 ASP A N 1
ATOM 1000 C CA . ASP A 1 131 ? -4.213 3.036 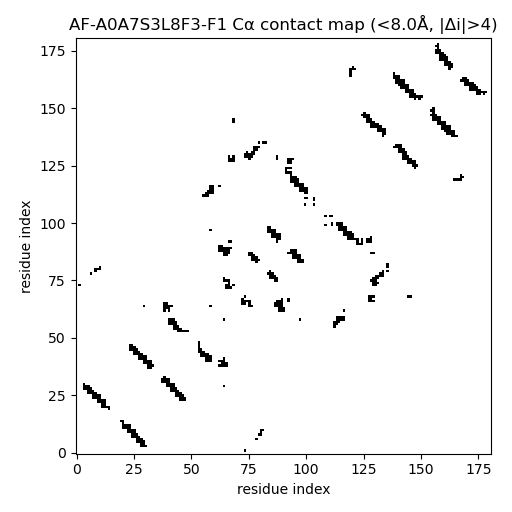-5.709 1.00 93.56 131 ASP A CA 1
ATOM 1001 C C . ASP A 1 131 ? -4.797 1.616 -5.650 1.00 93.56 131 ASP A C 1
ATOM 1003 O O . ASP A 1 131 ? -5.247 1.046 -6.644 1.00 93.56 131 ASP A O 1
ATOM 1007 N N . GLY A 1 132 ? -4.745 1.027 -4.455 1.00 94.44 132 GLY A N 1
ATOM 1008 C CA . GLY A 1 132 ? -5.204 -0.333 -4.217 1.00 94.44 132 GLY A CA 1
ATOM 1009 C C . GLY A 1 132 ? -6.705 -0.461 -3.939 1.00 94.44 132 GLY A C 1
ATOM 1010 O O . GLY A 1 132 ? -7.334 0.419 -3.350 1.00 94.44 132 GLY A O 1
ATOM 1011 N N . VAL A 1 133 ? -7.265 -1.605 -4.331 1.00 96.25 133 VAL A N 1
ATOM 1012 C CA . VAL A 1 133 ? -8.618 -2.072 -4.006 1.00 96.25 133 VAL A CA 1
ATOM 1013 C C . VAL A 1 133 ? -8.534 -3.527 -3.551 1.00 96.25 133 VAL A C 1
ATOM 1015 O O . VAL A 1 133 ? -8.023 -4.382 -4.276 1.00 96.25 133 VAL A O 1
ATOM 1018 N N . LEU A 1 134 ? -9.022 -3.809 -2.344 1.00 97.19 134 LEU A N 1
ATOM 1019 C CA . LEU A 1 134 ? -8.992 -5.144 -1.754 1.00 97.19 134 LEU A CA 1
ATOM 1020 C C . LEU A 1 134 ? -10.278 -5.915 -2.076 1.00 97.19 134 LEU A C 1
ATOM 1022 O O . LEU A 1 134 ? -11.373 -5.452 -1.761 1.00 97.19 134 LEU A O 1
ATOM 1026 N N . ASP A 1 135 ? -10.141 -7.113 -2.640 1.00 97.31 135 ASP A N 1
ATOM 1027 C CA . ASP A 1 135 ? -11.198 -8.123 -2.604 1.00 97.31 135 ASP A CA 1
ATOM 1028 C C . ASP A 1 135 ? -11.078 -8.923 -1.299 1.00 97.31 135 ASP A C 1
ATOM 1030 O O . ASP A 1 135 ? -10.225 -9.801 -1.156 1.00 97.31 135 ASP A O 1
ATOM 1034 N N . GLU A 1 136 ? -11.939 -8.614 -0.325 1.00 94.25 136 GLU A N 1
ATOM 1035 C CA . GLU A 1 136 ? -11.935 -9.275 0.988 1.00 94.25 136 GLU A CA 1
ATOM 1036 C C . GLU A 1 136 ? -12.249 -10.771 0.908 1.00 94.25 136 GLU A C 1
ATOM 1038 O O . GLU A 1 136 ? -11.843 -11.529 1.786 1.00 94.25 136 GLU A O 1
ATOM 1043 N N . LYS A 1 137 ? -12.978 -11.216 -0.125 1.00 95.44 137 LYS A N 1
ATOM 1044 C CA . LYS A 1 137 ? -13.377 -12.625 -0.242 1.00 95.44 137 LYS A CA 1
ATOM 1045 C C . LYS A 1 137 ? -12.196 -13.509 -0.599 1.00 95.44 137 LYS A C 1
ATOM 1047 O O . LYS A 1 137 ? -12.142 -14.655 -0.159 1.00 95.44 137 LYS A O 1
ATOM 1052 N N . THR A 1 138 ? -11.288 -12.993 -1.420 1.00 96.94 138 THR A N 1
ATOM 1053 C CA . THR A 1 138 ? -10.111 -13.731 -1.882 1.00 96.94 138 THR A CA 1
ATOM 1054 C C . THR A 1 138 ? -8.843 -13.333 -1.136 1.00 96.94 138 THR A C 1
ATOM 1056 O O . THR A 1 138 ? -7.854 -14.053 -1.215 1.00 96.94 138 THR A O 1
ATOM 1059 N N . GLY A 1 139 ? -8.846 -12.204 -0.418 1.00 97.00 139 GLY A N 1
ATOM 1060 C CA . GLY A 1 139 ? -7.641 -11.635 0.184 1.00 97.00 139 GLY A CA 1
ATOM 1061 C C . GLY A 1 139 ? -6.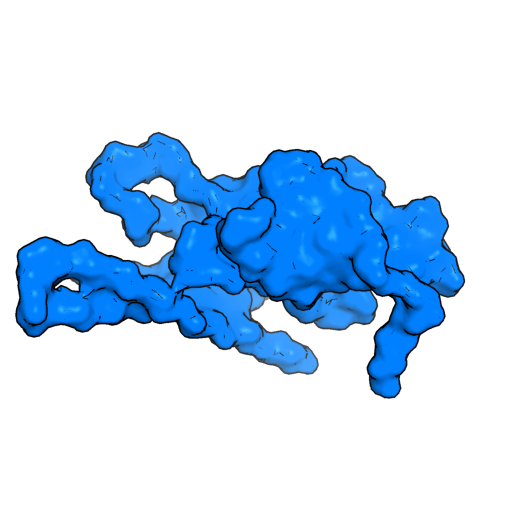676 -11.061 -0.857 1.00 97.00 139 GLY A C 1
ATOM 1062 O O . GLY A 1 139 ? -5.477 -10.956 -0.588 1.00 97.00 139 GLY A O 1
ATOM 1063 N N . THR A 1 140 ? -7.180 -10.714 -2.045 1.00 98.44 140 THR A N 1
ATOM 1064 C CA . THR A 1 140 ? -6.382 -10.215 -3.170 1.00 98.44 140 THR A CA 1
ATOM 1065 C C . THR A 1 140 ? -6.476 -8.700 -3.263 1.00 98.44 140 THR A C 1
ATOM 1067 O O . THR A 1 140 ? -7.560 -8.141 -3.427 1.00 98.44 140 THR A O 1
ATOM 1070 N N . LEU A 1 141 ? -5.331 -8.027 -3.205 1.00 98.50 141 LEU A N 1
ATOM 1071 C CA . LEU A 1 141 ? -5.225 -6.605 -3.492 1.00 98.50 141 LEU A CA 1
ATOM 1072 C C . LEU A 1 141 ? -4.972 -6.403 -4.985 1.00 98.50 141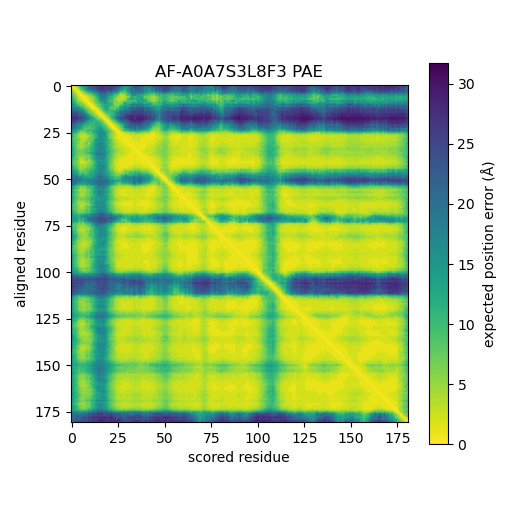 LEU A C 1
ATOM 1074 O O . LEU A 1 141 ? -3.969 -6.876 -5.510 1.00 98.50 141 LEU A O 1
ATOM 1078 N N . TYR A 1 142 ? -5.831 -5.643 -5.650 1.00 98.06 142 TYR A N 1
ATOM 1079 C CA . TYR A 1 142 ? -5.548 -5.113 -6.979 1.00 98.06 142 TYR A CA 1
ATOM 1080 C C . TYR A 1 142 ? -4.980 -3.708 -6.838 1.00 98.06 142 TYR A C 1
ATOM 1082 O O . TYR A 1 142 ? -5.618 -2.868 -6.211 1.00 98.06 142 TYR A O 1
ATOM 1090 N N . CYS A 1 143 ? -3.801 -3.435 -7.387 1.00 96.56 143 CYS A N 1
ATOM 1091 C CA . CYS A 1 143 ? -3.170 -2.120 -7.266 1.00 96.56 143 CYS A CA 1
ATOM 1092 C C . CYS A 1 143 ? -2.282 -1.785 -8.467 1.00 96.56 143 CYS A C 1
ATOM 1094 O O . CYS A 1 143 ? -1.938 -2.653 -9.275 1.00 96.56 143 CYS A O 1
ATOM 1096 N N . VAL A 1 144 ? -1.909 -0.510 -8.571 1.00 95.00 144 VAL A N 1
ATOM 1097 C CA . VAL A 1 144 ? -0.839 -0.063 -9.463 1.00 95.00 144 VAL A CA 1
ATOM 1098 C C . VAL A 1 144 ? 0.499 -0.496 -8.871 1.00 95.00 144 VAL A C 1
ATOM 1100 O O . VAL A 1 144 ? 0.744 -0.301 -7.677 1.00 95.00 144 VAL A O 1
ATOM 1103 N N . ARG A 1 145 ? 1.375 -1.036 -9.719 1.00 95.38 145 ARG A N 1
ATOM 1104 C CA . ARG A 1 145 ? 2.773 -1.339 -9.416 1.00 95.38 145 ARG A CA 1
ATOM 1105 C C . ARG A 1 145 ? 3.694 -0.679 -10.436 1.00 95.38 145 ARG A C 1
ATOM 1107 O O . ARG A 1 145 ? 3.479 -0.823 -11.634 1.00 95.38 145 ARG A O 1
ATOM 1114 N N . GLU A 1 146 ? 4.757 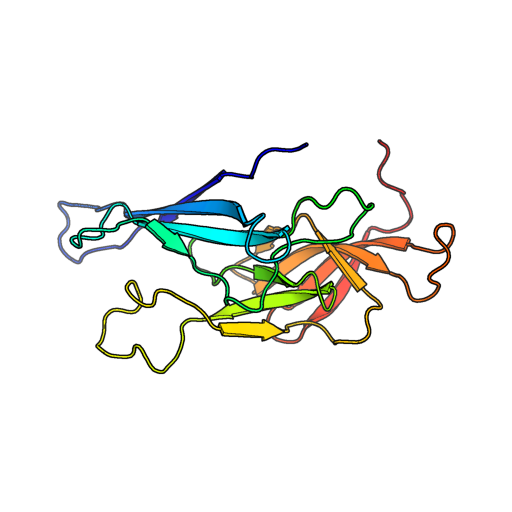-0.041 -9.964 1.00 94.50 146 GLU A N 1
ATOM 1115 C CA . GLU A 1 146 ? 5.936 0.249 -10.787 1.00 94.50 146 GLU A CA 1
ATOM 1116 C C . GLU A 1 146 ? 7.008 -0.826 -10.552 1.00 94.50 146 GLU A C 1
ATOM 1118 O O . GLU A 1 146 ? 7.366 -1.077 -9.398 1.00 94.50 146 GLU A O 1
ATOM 1123 N N . ASP A 1 147 ? 7.540 -1.440 -11.615 1.00 95.00 147 ASP A N 1
ATOM 1124 C CA . ASP A 1 147 ? 8.728 -2.310 -11.565 1.00 95.00 147 ASP A CA 1
ATOM 1125 C C . ASP A 1 147 ? 9.994 -1.508 -11.901 1.00 95.00 147 ASP A C 1
ATOM 1127 O O . ASP A 1 147 ? 10.182 -1.053 -13.031 1.00 95.00 147 ASP A O 1
ATOM 1131 N N . HIS A 1 148 ? 10.865 -1.346 -10.903 1.00 94.19 148 HIS A N 1
ATOM 1132 C CA . HIS A 1 148 ? 12.145 -0.631 -10.961 1.00 94.19 148 HIS A CA 1
ATOM 1133 C C . HIS A 1 148 ? 13.346 -1.574 -11.091 1.00 94.19 148 HIS A C 1
ATOM 1135 O O . HIS A 1 148 ? 14.471 -1.167 -10.801 1.00 94.19 148 HIS A O 1
ATOM 1141 N N . LEU A 1 149 ? 13.153 -2.820 -11.553 1.00 94.00 149 LEU A N 1
ATOM 1142 C CA . LEU A 1 149 ? 14.263 -3.739 -11.859 1.00 94.00 149 LEU A CA 1
ATOM 1143 C C . LEU A 1 149 ? 15.353 -3.060 -12.708 1.00 94.00 149 LEU A C 1
ATOM 1145 O O . LEU A 1 149 ? 16.544 -3.286 -12.499 1.00 94.00 149 LEU A O 1
ATOM 1149 N N . HIS A 1 150 ? 14.932 -2.195 -13.633 1.00 92.38 150 HIS A N 1
ATOM 1150 C CA . HIS A 1 150 ? 15.794 -1.267 -14.353 1.00 92.38 150 HIS A CA 1
ATOM 1151 C C . HIS A 1 150 ? 15.426 0.168 -13.935 1.00 92.38 150 HIS A C 1
ATOM 1153 O O . HIS A 1 150 ? 14.464 0.723 -14.460 1.00 92.38 150 HIS A O 1
ATOM 1159 N N . PRO A 1 151 ? 16.169 0.789 -13.003 1.00 86.00 151 PRO A N 1
ATOM 1160 C CA . PRO A 1 151 ? 15.723 1.994 -12.294 1.00 86.00 151 PRO A CA 1
ATOM 1161 C C . PRO A 1 151 ? 15.805 3.291 -13.115 1.00 86.00 151 PRO A C 1
ATOM 1163 O O . PRO A 1 151 ? 15.471 4.363 -12.611 1.00 86.00 151 PRO A O 1
ATOM 1166 N N . GLU A 1 152 ? 16.280 3.241 -14.363 1.00 89.69 152 GLU A N 1
ATOM 1167 C CA . GLU A 1 152 ? 16.229 4.410 -15.243 1.00 89.69 152 GLU A CA 1
ATOM 1168 C C . GLU A 1 152 ? 14.761 4.731 -15.572 1.00 89.69 152 GLU A C 1
ATOM 1170 O O . GLU A 1 152 ? 14.044 3.822 -15.984 1.00 89.69 152 GLU A O 1
ATOM 1175 N N . PRO A 1 153 ? 14.301 5.996 -15.488 1.00 87.25 153 PRO A N 1
ATOM 1176 C CA . PRO A 1 153 ? 12.879 6.333 -15.628 1.00 87.25 153 PRO A CA 1
ATOM 1177 C C . PRO A 1 153 ? 12.188 5.771 -16.882 1.00 87.25 153 PRO A C 1
ATOM 1179 O O . PRO A 1 153 ? 11.054 5.323 -16.814 1.00 87.25 153 PRO A O 1
ATOM 1182 N N . LYS A 1 154 ? 12.890 5.725 -18.022 1.00 88.00 154 LYS A N 1
ATOM 1183 C CA . LYS A 1 154 ? 12.398 5.157 -19.298 1.00 88.00 154 LYS A CA 1
ATOM 1184 C C . LYS A 1 154 ? 12.242 3.624 -19.305 1.00 88.00 154 LYS A C 1
ATOM 1186 O O . LYS A 1 154 ? 11.805 3.065 -20.306 1.00 88.00 154 LYS A O 1
ATOM 1191 N N . HIS A 1 155 ? 12.722 2.945 -18.270 1.00 90.56 155 HIS A N 1
ATOM 1192 C CA . HIS A 1 155 ? 12.716 1.489 -18.131 1.00 90.56 155 HIS A CA 1
ATOM 1193 C C . HIS A 1 155 ? 11.827 1.014 -16.976 1.00 90.56 155 HIS A C 1
ATOM 1195 O O . HIS A 1 155 ? 11.643 -0.193 -16.824 1.00 90.56 155 HIS A O 1
ATOM 1201 N N . VAL A 1 156 ? 11.252 1.948 -16.211 1.00 91.62 156 VAL A N 1
ATOM 1202 C CA . 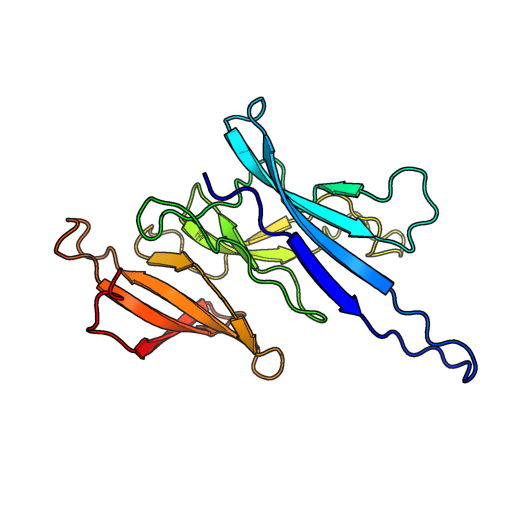VAL A 1 156 ? 10.225 1.657 -15.212 1.00 91.62 156 VAL A CA 1
ATOM 1203 C C . VAL A 1 156 ? 8.959 1.204 -15.930 1.00 91.62 156 VAL A C 1
ATOM 1205 O O . VAL A 1 156 ? 8.501 1.866 -16.859 1.00 91.62 156 VAL A O 1
ATOM 1208 N N . VAL A 1 157 ? 8.395 0.075 -15.501 1.00 92.44 157 VAL A N 1
ATOM 1209 C CA . VAL A 1 157 ? 7.173 -0.485 -16.095 1.00 92.44 157 VAL A CA 1
ATOM 1210 C C . VAL A 1 157 ? 6.002 -0.277 -15.143 1.00 92.44 157 VAL A C 1
ATOM 1212 O O . VAL A 1 157 ? 6.061 -0.707 -13.993 1.00 92.44 157 VAL A O 1
ATOM 1215 N N . ASN A 1 158 ? 4.942 0.367 -15.631 1.00 92.00 158 ASN A N 1
ATOM 1216 C CA . ASN A 1 158 ? 3.682 0.544 -14.912 1.00 92.00 158 ASN A CA 1
ATOM 1217 C C . ASN A 1 158 ? 2.730 -0.623 -15.194 1.00 92.00 158 ASN A C 1
ATOM 1219 O O . ASN A 1 158 ? 2.463 -0.953 -16.351 1.00 92.00 158 ASN A O 1
ATOM 1223 N N . GLU A 1 159 ? 2.182 -1.224 -14.143 1.00 94.56 159 GLU A N 1
ATOM 1224 C CA . GLU A 1 159 ? 1.334 -2.411 -14.248 1.00 94.56 159 GLU A CA 1
ATOM 1225 C C . GLU A 1 159 ? 0.160 -2.351 -13.275 1.00 94.56 159 GLU A C 1
ATOM 1227 O O . GLU A 1 159 ? 0.254 -1.757 -12.202 1.00 94.56 159 GLU A O 1
ATOM 1232 N N . ILE A 1 160 ? -0.936 -3.022 -13.629 1.00 96.19 160 ILE A N 1
ATOM 1233 C CA . ILE A 1 160 ? -1.924 -3.453 -12.637 1.00 96.19 160 ILE A CA 1
ATOM 1234 C C . ILE A 1 160 ? -1.540 -4.854 -12.196 1.00 96.19 160 ILE A C 1
ATOM 1236 O O . ILE A 1 160 ? -1.364 -5.744 -13.035 1.00 96.19 160 ILE A O 1
ATOM 1240 N N . VAL A 1 161 ? -1.450 -5.065 -10.889 1.00 97.88 161 VAL A N 1
ATOM 1241 C CA . VAL A 1 161 ? -1.125 -6.363 -10.300 1.00 97.88 161 VAL A CA 1
ATOM 1242 C C . VAL A 1 161 ? -2.208 -6.817 -9.338 1.00 97.88 161 VAL A C 1
ATOM 1244 O O . VAL A 1 161 ? -2.870 -6.003 -8.702 1.00 97.88 161 VAL A O 1
ATOM 1247 N N . ALA A 1 162 ? -2.361 -8.131 -9.239 1.00 98.50 162 ALA A N 1
ATOM 1248 C CA . ALA A 1 162 ? -3.060 -8.803 -8.159 1.00 98.50 162 ALA A CA 1
ATOM 1249 C C . ALA A 1 162 ? -2.008 -9.306 -7.163 1.00 98.50 162 ALA A C 1
ATOM 1251 O O . ALA A 1 162 ? -1.112 -10.054 -7.560 1.00 98.50 162 ALA A O 1
ATOM 1252 N N . VAL A 1 163 ? -2.108 -8.887 -5.905 1.00 98.62 163 VAL A N 1
ATOM 1253 C CA . VAL A 1 163 ? -1.206 -9.251 -4.807 1.00 98.62 163 VAL A CA 1
ATOM 1254 C C . VAL A 1 163 ? -1.975 -10.098 -3.801 1.00 98.62 163 VAL A C 1
ATOM 1256 O O . VAL A 1 163 ? -3.000 -9.656 -3.276 1.00 98.62 163 VAL A O 1
ATOM 1259 N N . ASP A 1 164 ? -1.490 -11.299 -3.508 1.00 98.38 164 ASP A N 1
ATOM 1260 C CA . ASP A 1 164 ? -1.960 -12.063 -2.356 1.00 98.38 164 ASP A CA 1
ATOM 1261 C C . ASP A 1 164 ? -1.487 -11.360 -1.078 1.00 98.38 164 ASP A C 1
ATOM 1263 O O . ASP A 1 164 ? -0.291 -11.178 -0.850 1.00 98.38 164 ASP A O 1
ATOM 1267 N N . THR A 1 165 ? -2.423 -10.916 -0.241 1.00 97.69 165 THR A N 1
ATOM 1268 C CA . THR A 1 165 ? -2.076 -10.107 0.936 1.00 97.69 165 THR A CA 1
ATOM 1269 C C . THR A 1 165 ? -1.427 -10.905 2.067 1.00 97.69 165 THR A C 1
ATOM 1271 O O . THR A 1 165 ? -0.929 -10.290 3.011 1.00 97.69 165 THR A O 1
ATOM 1274 N N . GLN A 1 166 ? -1.452 -12.238 2.018 1.00 96.88 166 GLN A N 1
ATOM 1275 C CA . GLN A 1 166 ? -0.836 -13.117 3.013 1.00 96.88 166 GLN A CA 1
ATOM 1276 C C . GLN A 1 166 ? 0.579 -13.520 2.612 1.00 96.88 166 GLN A C 1
ATOM 1278 O O . GLN A 1 166 ? 1.462 -13.550 3.465 1.00 96.88 166 GLN A O 1
ATOM 1283 N N . THR A 1 167 ? 0.797 -13.837 1.334 1.00 97.31 167 THR A N 1
ATOM 1284 C CA . THR A 1 167 ? 2.100 -14.326 0.856 1.00 97.31 167 THR A CA 1
ATOM 1285 C C . THR A 1 167 ? 2.948 -13.249 0.189 1.00 97.31 167 THR A C 1
ATOM 1287 O O . THR A 1 167 ? 4.166 -13.395 0.116 1.00 97.31 167 THR A O 1
ATOM 1290 N N . GLY A 1 168 ? 2.324 -12.177 -0.304 1.00 97.25 168 GLY A N 1
ATOM 1291 C CA . GLY A 1 168 ? 2.977 -11.174 -1.142 1.00 97.25 168 GLY A CA 1
ATOM 1292 C C . GLY A 1 168 ? 3.222 -11.634 -2.578 1.00 97.25 168 GLY A C 1
ATOM 1293 O O . GLY A 1 168 ? 3.868 -10.909 -3.338 1.00 97.25 168 GLY A O 1
ATOM 1294 N N . ASP A 1 169 ? 2.710 -12.805 -2.972 1.00 97.94 169 ASP A N 1
ATOM 1295 C CA . ASP A 1 169 ? 2.799 -13.283 -4.348 1.00 97.94 169 ASP A CA 1
ATOM 1296 C C . ASP A 1 169 ? 2.006 -12.373 -5.283 1.00 97.94 169 ASP A C 1
ATOM 1298 O O . ASP A 1 169 ? 0.917 -11.896 -4.959 1.00 97.94 169 ASP A O 1
ATOM 1302 N N . MET A 1 170 ? 2.557 -12.135 -6.472 1.00 97.75 170 MET A N 1
ATOM 1303 C CA . MET A 1 170 ? 2.025 -11.148 -7.406 1.00 97.75 170 MET A CA 1
ATOM 1304 C C . MET A 1 170 ? 1.823 -11.731 -8.796 1.00 97.75 170 MET A C 1
ATOM 1306 O O . MET A 1 170 ? 2.722 -12.352 -9.361 1.00 97.75 170 MET A O 1
ATOM 1310 N N . THR A 1 171 ? 0.670 -11.432 -9.388 1.00 98.12 171 THR A N 1
ATOM 1311 C CA . THR A 1 171 ? 0.380 -11.702 -10.800 1.00 98.12 171 THR A CA 1
ATOM 1312 C C . THR A 1 171 ? 0.106 -10.394 -11.532 1.00 98.12 171 THR A C 1
ATOM 1314 O O . THR A 1 171 ? -0.685 -9.573 -11.069 1.00 98.12 171 THR A O 1
ATOM 1317 N N . VAL A 1 172 ? 0.738 -10.198 -12.690 1.00 97.62 172 VAL A N 1
ATOM 1318 C CA . VAL A 1 172 ? 0.450 -9.052 -13.564 1.00 97.62 172 VAL A CA 1
ATOM 1319 C C . VAL A 1 172 ? -0.906 -9.265 -14.231 1.00 97.62 172 VAL A C 1
ATOM 1321 O O . VAL A 1 172 ? -1.117 -10.259 -14.923 1.00 97.62 172 VAL A O 1
ATOM 1324 N N . VAL A 1 173 ? -1.823 -8.325 -14.012 1.00 97.12 173 VAL A N 1
ATOM 1325 C CA . VAL A 1 173 ? -3.173 -8.312 -14.594 1.00 97.12 173 VAL A CA 1
ATOM 1326 C C . VAL A 1 173 ? -3.181 -7.524 -15.901 1.00 97.12 173 VAL A C 1
ATOM 1328 O O . VAL A 1 173 ? -3.820 -7.934 -16.868 1.00 97.12 173 VAL A O 1
ATOM 1331 N N . ALA A 1 174 ? -2.461 -6.401 -15.945 1.00 94.44 174 ALA A N 1
ATOM 1332 C CA . ALA A 1 174 ? -2.324 -5.574 -17.138 1.00 94.44 174 ALA A CA 1
ATOM 1333 C C . ALA A 1 174 ? -0.958 -4.873 -17.172 1.00 94.44 174 ALA A C 1
ATOM 1335 O O . ALA A 1 174 ? -0.442 -4.467 -16.134 1.00 94.44 174 ALA A O 1
ATOM 1336 N N . THR A 1 175 ? -0.402 -4.711 -18.374 1.00 92.44 175 THR A N 1
ATOM 1337 C CA . THR A 1 175 ? 0.883 -4.044 -18.647 1.00 92.44 175 THR A CA 1
ATOM 1338 C C . THR A 1 175 ? 0.848 -3.380 -20.032 1.00 92.44 175 THR A C 1
ATOM 1340 O O . THR A 1 175 ? -0.048 -3.666 -20.831 1.00 92.44 175 THR A O 1
ATOM 1343 N N . GLY A 1 176 ? 1.817 -2.513 -20.337 1.00 78.69 176 GLY A N 1
ATOM 1344 C CA . GLY A 1 176 ? 2.056 -1.989 -21.692 1.00 78.69 176 GLY A CA 1
ATOM 1345 C C . GLY A 1 176 ? 1.299 -0.714 -22.082 1.00 78.69 176 GLY A C 1
ATOM 1346 O O . GLY A 1 176 ? 1.502 -0.220 -23.188 1.00 78.69 176 GLY A O 1
ATOM 1347 N N . ASN A 1 177 ? 0.477 -0.159 -21.190 1.00 64.88 177 ASN A N 1
ATOM 1348 C CA . ASN A 1 177 ? -0.067 1.190 -21.330 1.00 64.88 177 ASN A CA 1
ATOM 1349 C C . ASN A 1 177 ? 0.511 2.042 -20.199 1.00 64.88 177 ASN A C 1
ATOM 1351 O O . ASN A 1 177 ? 0.134 1.849 -19.045 1.00 64.88 177 ASN A O 1
ATOM 1355 N N . ASP A 1 178 ? 1.406 2.979 -20.515 1.00 64.25 178 ASP A N 1
ATOM 1356 C CA . ASP A 1 178 ? 1.704 4.069 -19.587 1.00 64.25 178 ASP A CA 1
ATOM 1357 C C . ASP A 1 178 ? 0.410 4.867 -19.446 1.00 64.25 178 ASP A C 1
ATOM 1359 O O . ASP A 1 178 ? -0.018 5.523 -20.395 1.00 64.25 178 ASP A O 1
ATOM 1363 N N . PHE A 1 179 ? -0.282 4.688 -18.319 1.00 59.28 179 PHE A N 1
ATOM 1364 C CA . PHE A 1 179 ? -1.595 5.265 -18.046 1.00 59.28 179 PHE A CA 1
ATOM 1365 C C . PHE A 1 179 ? -1.607 6.742 -18.462 1.00 59.28 179 PHE A C 1
ATOM 1367 O O . PHE A 1 179 ? -0.916 7.566 -17.869 1.00 59.28 179 PHE A O 1
ATOM 1374 N N . TYR A 1 180 ? -2.328 7.047 -19.546 1.00 54.94 180 TYR A N 1
ATOM 1375 C CA . TYR A 1 180 ? -2.333 8.373 -20.157 1.00 54.94 180 TYR A CA 1
ATOM 1376 C C . TYR A 1 180 ? -2.789 9.428 -19.137 1.00 54.94 180 TYR A C 1
ATOM 1378 O O . TYR A 1 180 ? -3.824 9.251 -18.489 1.00 54.94 180 TYR A O 1
ATOM 1386 N N . ALA A 1 181 ? -2.002 10.500 -19.009 1.00 52.31 181 ALA A N 1
ATOM 1387 C CA . ALA A 1 181 ? -2.293 11.680 -18.193 1.00 52.31 181 ALA A CA 1
ATOM 1388 C C . ALA A 1 181 ? -3.128 12.722 -18.952 1.00 52.31 181 ALA A C 1
ATOM 1390 O O . ALA A 1 181 ? -2.967 12.822 -20.192 1.00 52.31 181 ALA A O 1
#

Solvent-accessible surface area (backbone atoms only — not comparable to full-atom values): 10317 Å² total; per-residue (Å²): 130,87,73,60,65,76,47,82,35,73,36,84,55,87,59,100,54,96,85,59,83,58,72,46,46,40,35,38,34,49,44,77,33,73,91,61,84,56,27,26,36,41,33,39,34,42,77,74,56,89,56,102,65,39,63,41,56,34,51,37,92,92,50,26,50,32,23,64,48,91,74,74,43,61,42,22,57,30,76,52,73,92,51,65,44,33,34,14,35,49,90,50,32,23,44,24,39,42,42,80,49,82,86,53,72,84,80,45,88,84,68,59,51,52,26,42,80,45,71,36,41,74,87,73,62,36,51,30,42,24,59,42,47,71,40,79,92,79,44,33,34,39,25,39,33,38,41,34,86,45,73,53,79,93,54,46,44,51,29,36,30,40,28,35,65,84,73,37,50,73,44,83,74,44,69,90,58,78,79,84,128

Foldseek 3Di:
DPAKDKDKAWAFDDDPDPPDGDTWIKIWIWDFDVVLVRATFIKIATPPDPDPDRIATAEDSQFGFWWCVVPPTAAQWEDDRPAFIWGQGHVQLFTWGWAADPVVPPPDSPPRRYTDTGGQADSPSQKHWGNWDADPVQQWIWTWIWGCPPVDPVPIWIFTWIANSNNRDIDTPDTDDPPDD

Secondary structure (DSSP, 8-state):
-----EEEEEEE---SSTT---EEEEEEEEEEETTTTTEEEEEEEETT--SS--EEE-S-TT--B---GGGT----EEEETTEEEEEEBTTT--EEEEEE-GGG-SS-TT--SSEEEEESS-SSS-EEEEEEEEETTTTEEEEEEEE-SS-SGGG-EEEEEEEETTT--E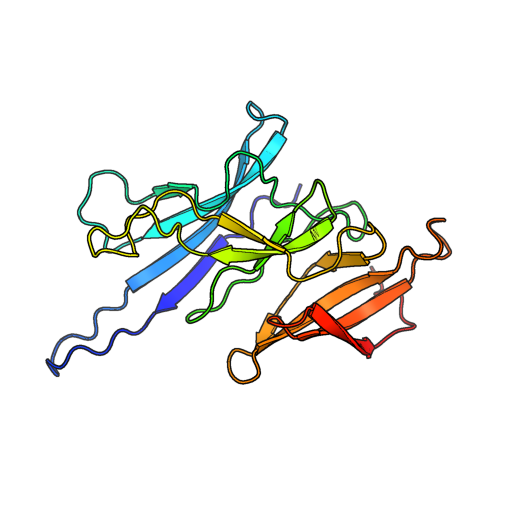EEEEES-----